Protein AF-0000000084726759 (afdb_homodimer)

Secondary structure (DSSP, 8-state):
-EEEETTTS---------SEEEE-HHHHT-SS-EEEEEEE-TT-EEEEEEEEESS-EEEEEEEESEEEEEETTEEEEEETTEEEEE-TT--EEEE--SSS-EEEEEEEESSS---EEEEEEETTTTEEEEEEEEEETTTTEEEEEETTT--EEEEE---/-EEEETTTS---------SEEEE-HHHHT-SS-EEEEEEE-TT-EEEEEEEEESS-EEEEEEEESEEEEEETTEEEEEETTEEEEE-TT--EEEE--SSS-EEEEEEEESSS---EEEEEEETTTTEEEEEEEEEETTTTEEEEEETTT--EEEEE---

InterPro domains:
  IPR011051 RmlC-like cupin domain superfamily [SSF51182] (16-115)
  IPR013096 Cupin 2, conserved barrel [PF07883] (38-106)
  IPR014710 RmlC-like jelly roll fold [G3DSA:2.60.120.10] (14-131)
  IPR051610 Glucose-6-phosphate isomerase/Oxalate decarboxylase [PTHR35848] (22-117)

Organism: NCBI:txid1227490

Nearest PDB structures (foldseek):
  7zvm-assembly1_A-2  TM=8.380E-01  e=7.259E-07  Thermococcus barophilus
  7zvy-assembly2_B  TM=8.350E-01  e=2.726E-06  Thermococcus kodakarensis
  7zvy-assembly1_G  TM=7.951E-01  e=7.069E-06  Thermococcus kodakarensis
  7x85-assembly2_C  TM=7.978E-01  e=7.453E-06  Gallus gallus
  2gu9-assembly1_B  TM=7.159E-01  e=8.285E-06  Xanthomonas campestris

Structure (mmCIF, N/CA/C/O backbone):
data_AF-0000000084726759-model_v1
#
loop_
_entity.id
_entity.type
_entity.pdbx_description
1 polymer 'Cupin 2 barrel domain-containing protein'
#
loop_
_atom_site.group_PDB
_atom_site.id
_atom_site.type_symbol
_atom_site.label_atom_id
_atom_site.label_alt_id
_atom_site.label_comp_id
_atom_site.label_asym_id
_atom_site.label_entity_id
_atom_site.label_seq_id
_atom_site.pdbx_PDB_ins_code
_atom_site.Cartn_x
_atom_site.Cartn_y
_atom_site.Cartn_z
_atom_site.occupancy
_atom_site.B_iso_or_equiv
_atom_site.auth_seq_id
_atom_site.auth_comp_id
_atom_site.auth_asym_id
_atom_site.auth_atom_id
_atom_site.pdbx_PDB_model_num
ATOM 1 N N . MET A 1 1 ? 6.461 -14.641 5.934 1 95.12 1 MET A N 1
ATOM 2 C CA . MET A 1 1 ? 5.07 -14.227 5.793 1 95.12 1 MET A CA 1
ATOM 3 C C . MET A 1 1 ? 4.5 -13.773 7.137 1 95.12 1 MET A C 1
ATOM 5 O O . MET A 1 1 ? 4.684 -14.445 8.148 1 95.12 1 MET A O 1
ATOM 9 N N . GLU A 1 2 ? 3.865 -12.609 7.246 1 97.38 2 GLU A N 1
ATOM 10 C CA . GLU A 1 2 ? 3.203 -12.078 8.43 1 97.38 2 GLU A CA 1
ATOM 11 C C . GLU A 1 2 ? 1.772 -11.648 8.125 1 97.38 2 GLU A C 1
ATOM 13 O O . GLU A 1 2 ? 1.504 -11.086 7.059 1 97.38 2 GLU A O 1
ATOM 18 N N . LYS A 1 3 ? 0.903 -11.969 9 1 98.38 3 LYS A N 1
ATOM 19 C CA . LYS A 1 3 ? -0.5 -11.578 8.891 1 98.38 3 LYS A CA 1
ATOM 20 C C . LYS A 1 3 ? -0.916 -10.703 10.07 1 98.38 3 LYS A C 1
ATOM 22 O O . LYS A 1 3 ? -0.541 -10.969 11.211 1 98.38 3 LYS A O 1
ATOM 27 N N . VAL A 1 4 ? -1.758 -9.641 9.844 1 98.69 4 VAL A N 1
ATOM 28 C CA . VAL A 1 4 ? -2.211 -8.773 10.93 1 98.69 4 VAL A CA 1
ATOM 29 C C . VAL A 1 4 ? -3.693 -8.453 10.75 1 98.69 4 VAL A C 1
ATOM 31 O O . VAL A 1 4 ? -4.238 -8.609 9.648 1 98.69 4 VAL A O 1
ATOM 34 N N . ASP A 1 5 ? -4.32 -8.148 11.836 1 98.75 5 ASP A N 1
ATOM 35 C CA . ASP A 1 5 ? -5.621 -7.48 11.844 1 98.75 5 ASP A CA 1
ATOM 36 C C . ASP A 1 5 ? -5.461 -5.965 11.883 1 98.75 5 ASP A C 1
ATOM 38 O O . ASP A 1 5 ? -4.918 -5.418 12.852 1 98.75 5 ASP A O 1
ATOM 42 N N . LEU A 1 6 ? -5.953 -5.281 10.852 1 98.56 6 LEU A N 1
ATOM 43 C CA . LEU A 1 6 ? -5.727 -3.85 10.695 1 98.56 6 LEU A CA 1
ATOM 44 C C . LEU A 1 6 ? -6.207 -3.09 11.93 1 98.56 6 LEU A C 1
ATOM 46 O O . LEU A 1 6 ? -5.652 -2.041 12.273 1 98.56 6 LEU A O 1
ATOM 50 N N . GLN A 1 7 ? -7.234 -3.568 12.555 1 97.69 7 GLN A N 1
ATOM 51 C CA . GLN A 1 7 ? -7.906 -2.826 13.617 1 97.69 7 GLN A CA 1
ATOM 52 C C . GLN A 1 7 ? -7.363 -3.221 14.992 1 97.69 7 GLN A C 1
ATOM 54 O O . GLN A 1 7 ? -7.617 -2.535 15.984 1 97.69 7 GLN A O 1
ATOM 59 N N . GLU A 1 8 ? -6.641 -4.34 15.07 1 96.5 8 GLU A N 1
ATOM 60 C CA . GLU A 1 8 ? -6.25 -4.875 16.375 1 96.5 8 GLU A CA 1
ATOM 61 C C . GLU A 1 8 ? -4.738 -4.809 16.562 1 96.5 8 GLU A C 1
ATOM 63 O O . GLU A 1 8 ? -4.254 -4.77 17.703 1 96.5 8 GLU A O 1
ATOM 68 N N . ASP A 1 9 ? -4.012 -4.766 15.508 1 95.75 9 ASP A N 1
ATOM 69 C CA . ASP A 1 9 ? -2.557 -4.762 15.586 1 95.75 9 ASP A CA 1
ATOM 70 C C . ASP A 1 9 ? -1.995 -3.359 15.375 1 95.75 9 ASP A C 1
ATOM 72 O O . ASP A 1 9 ? -2.713 -2.459 14.938 1 95.75 9 ASP A O 1
ATOM 76 N N . GLY A 1 10 ? -0.726 -3.23 15.734 1 94.5 10 GLY A N 1
ATOM 77 C CA . GLY A 1 10 ? 0.025 -2.031 15.398 1 94.5 10 GLY A CA 1
ATOM 78 C C . GLY A 1 10 ? -0.254 -0.871 16.344 1 94.5 10 GLY A C 1
ATOM 79 O O . GLY A 1 10 ? 0.096 0.273 16.047 1 94.5 10 GLY A O 1
ATOM 80 N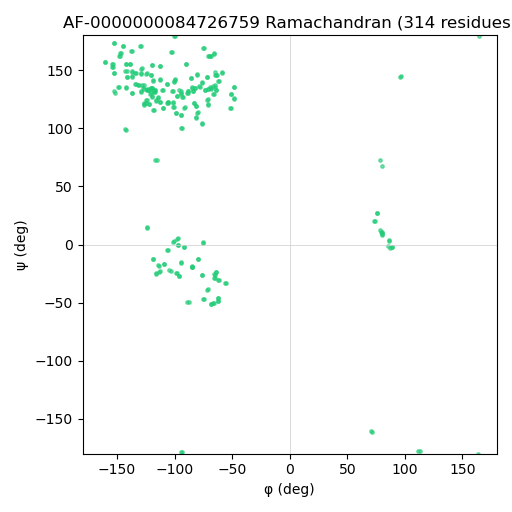 N . ARG A 1 11 ? -1.005 -1.208 17.438 1 90.94 11 ARG A N 1
ATOM 81 C CA . ARG A 1 11 ? -1.248 -0.155 18.406 1 90.94 11 ARG A CA 1
ATOM 82 C C . ARG A 1 11 ? 0.055 0.301 19.062 1 90.94 11 ARG A C 1
ATOM 84 O O . ARG A 1 11 ? 0.964 -0.504 19.266 1 90.94 11 ARG A O 1
ATOM 91 N N . GLY A 1 12 ? 0.121 1.525 19.406 1 83.56 12 GLY A N 1
ATOM 92 C CA . GLY A 1 12 ? 1.289 2.111 20.031 1 83.56 12 GLY A CA 1
ATOM 93 C C . GLY A 1 12 ? 1.304 3.627 19.984 1 83.56 12 GLY A C 1
ATOM 94 O O . GLY A 1 12 ? 0.346 4.246 19.516 1 83.56 12 GLY A O 1
ATOM 95 N N . PRO A 1 13 ? 2.361 4.145 20.547 1 79.94 13 PRO A N 1
ATOM 96 C CA . PRO A 1 13 ? 2.424 5.609 20.594 1 79.94 13 PRO A CA 1
ATOM 97 C C . PRO A 1 13 ? 2.516 6.23 19.203 1 79.94 13 PRO A C 1
ATOM 99 O O . PRO A 1 13 ? 3.135 5.656 18.297 1 79.94 13 PRO A O 1
ATOM 102 N N . SER A 1 14 ? 1.783 7.223 19 1 84.62 14 SER A N 1
ATOM 103 C CA . SER A 1 14 ? 1.78 7.992 17.766 1 84.62 14 SER A CA 1
ATOM 104 C C . SER A 1 14 ? 1.603 9.484 18.047 1 84.62 14 SER A C 1
ATOM 106 O O . SER A 1 14 ? 1.134 9.867 19.109 1 84.62 14 SER A O 1
ATOM 108 N N . ILE A 1 15 ? 2.082 10.258 17.094 1 78.81 15 ILE A N 1
ATOM 109 C CA . ILE A 1 15 ? 1.852 11.695 17.188 1 78.81 15 ILE A CA 1
ATOM 110 C C . ILE A 1 15 ? 0.643 12.086 16.344 1 78.81 15 ILE A C 1
ATOM 112 O O . ILE A 1 15 ? 0.245 13.25 16.328 1 78.81 15 ILE A O 1
ATOM 116 N N . SER A 1 16 ? 0.055 11.148 15.711 1 83.88 16 SER A N 1
ATOM 117 C CA . SER A 1 16 ? -1.114 11.422 14.883 1 83.88 16 SER A CA 1
ATOM 118 C C . SER A 1 16 ? -2.346 11.703 15.742 1 83.88 16 SER A C 1
ATOM 120 O O . SER A 1 16 ? -2.633 10.961 16.688 1 83.88 16 SER A O 1
ATOM 122 N N . PRO A 1 17 ? -3.086 12.781 15.422 1 88.12 17 PRO A N 1
ATOM 123 C CA . PRO A 1 17 ? -4.301 13.094 16.172 1 88.12 17 PRO A CA 1
ATOM 124 C C . PRO A 1 17 ? -5.469 12.18 15.82 1 88.12 17 PRO A C 1
ATOM 126 O O . PRO A 1 17 ? -6.578 12.359 16.328 1 88.12 17 PRO A O 1
ATOM 129 N N . ALA A 1 18 ? -5.297 11.227 14.953 1 91.56 18 ALA A N 1
ATOM 130 C CA . ALA A 1 18 ? -6.363 10.312 14.555 1 91.56 18 ALA A CA 1
ATOM 131 C C . ALA A 1 18 ? -6.906 9.555 15.766 1 91.56 18 ALA A C 1
ATOM 133 O O . ALA A 1 18 ? -6.172 9.273 16.719 1 91.56 18 ALA A O 1
ATOM 134 N N . ASP A 1 19 ? -8.156 9.25 15.711 1 93.69 19 ASP A N 1
ATOM 135 C CA . ASP A 1 19 ? -8.789 8.523 16.812 1 93.69 19 ASP A CA 1
ATOM 136 C C . ASP A 1 19 ? -8.156 7.141 16.984 1 93.69 19 ASP A C 1
ATOM 138 O O . ASP A 1 19 ? -7.934 6.691 18.109 1 93.69 19 ASP A O 1
ATOM 142 N N . VAL A 1 20 ? -8.039 6.488 15.953 1 95.62 20 VAL A N 1
ATOM 143 C CA . VAL A 1 20 ? -7.277 5.246 15.891 1 95.62 20 VAL A CA 1
ATOM 144 C C . VAL A 1 20 ? -6.176 5.371 14.836 1 95.62 20 VAL A C 1
ATOM 146 O O . VAL A 1 20 ? -6.414 5.871 13.734 1 95.62 20 VAL A O 1
ATOM 149 N N . TYR A 1 21 ? -4.996 4.969 15.234 1 96.56 21 TYR A N 1
ATOM 150 C CA . TYR A 1 21 ? -3.857 4.941 14.32 1 96.56 21 TYR A CA 1
ATOM 151 C C . TYR A 1 21 ? -2.975 3.727 14.578 1 96.56 21 TYR A C 1
ATOM 153 O O . TYR A 1 21 ? -2.143 3.74 15.492 1 96.56 21 TYR A O 1
ATOM 161 N N . ASN A 1 22 ? -3.145 2.697 13.797 1 97.5 22 ASN A N 1
ATOM 162 C CA . ASN A 1 22 ? -2.375 1.464 13.938 1 97.5 22 ASN A CA 1
ATOM 163 C C . ASN A 1 22 ? -1.212 1.419 12.945 1 97.5 22 ASN A C 1
ATOM 165 O O . ASN A 1 22 ? -1.423 1.413 11.734 1 97.5 22 ASN A O 1
ATOM 169 N N . ARG A 1 23 ? 0.012 1.469 13.445 1 96.81 23 ARG A N 1
ATOM 170 C CA . ARG A 1 23 ? 1.229 1.38 12.641 1 96.81 23 ARG A CA 1
ATOM 171 C C . ARG A 1 23 ? 1.559 -0.07 12.305 1 96.81 23 ARG A C 1
ATOM 173 O O . ARG A 1 23 ? 2.023 -0.822 13.164 1 96.81 23 ARG A O 1
ATOM 180 N N . LEU A 1 24 ? 1.389 -0.46 11.07 1 98.38 24 LEU A N 1
ATOM 181 C CA . LEU A 1 24 ? 1.318 -1.879 10.734 1 98.38 24 LEU A CA 1
ATOM 182 C C . LEU A 1 24 ? 2.6 -2.34 10.047 1 98.38 24 LEU A C 1
ATOM 184 O O . LEU A 1 24 ? 2.789 -3.535 9.812 1 98.38 24 LEU A O 1
ATOM 188 N N . SER A 1 25 ? 3.531 -1.425 9.766 1 98.06 25 SER A N 1
ATOM 189 C CA . SER A 1 25 ? 4.75 -1.78 9.047 1 98.06 25 SER A CA 1
ATOM 190 C C . SER A 1 25 ? 5.582 -2.791 9.828 1 98.06 25 SER A C 1
ATOM 192 O O . SER A 1 25 ? 6.016 -3.805 9.273 1 98.06 25 SER A O 1
ATOM 194 N N . LYS A 1 26 ? 5.746 -2.527 11.086 1 96.94 26 LYS A N 1
ATOM 195 C CA . LYS A 1 26 ? 6.586 -3.404 11.898 1 96.94 26 LYS A CA 1
ATOM 196 C C . LYS A 1 26 ? 5.941 -4.777 12.07 1 96.94 26 LYS A C 1
ATOM 198 O O . LYS A 1 26 ? 6.555 -5.801 11.758 1 96.94 26 LYS A O 1
ATOM 203 N N . PRO A 1 27 ? 4.676 -4.832 12.484 1 98.19 27 PRO A N 1
ATOM 204 C CA . PRO A 1 27 ? 4.117 -6.176 12.656 1 98.19 27 PRO A CA 1
ATOM 205 C C . PRO A 1 27 ? 4 -6.945 11.344 1 98.19 27 PRO A C 1
ATOM 207 O O . PRO A 1 27 ? 4.047 -8.18 11.336 1 98.19 27 PRO A O 1
ATOM 210 N N . LEU A 1 28 ? 3.893 -6.301 10.227 1 98.56 28 LEU A N 1
ATOM 211 C CA . LEU A 1 28 ? 3.83 -6.969 8.93 1 98.56 28 LEU A CA 1
ATOM 212 C C . LEU A 1 28 ? 5.23 -7.262 8.398 1 98.56 28 LEU A C 1
ATOM 214 O O . LEU A 1 28 ? 5.395 -8.055 7.473 1 98.56 28 LEU A O 1
ATOM 218 N N . GLY A 1 29 ? 6.164 -6.57 8.938 1 98.19 29 GLY A N 1
ATOM 219 C CA . GLY A 1 29 ? 7.539 -6.766 8.516 1 98.19 29 GLY A CA 1
ATOM 220 C C . GLY A 1 29 ? 7.84 -6.141 7.164 1 98.19 29 GLY A C 1
ATOM 221 O O . GLY A 1 29 ? 8.688 -6.641 6.414 1 98.19 29 GLY A O 1
ATOM 222 N N . THR A 1 30 ? 7.098 -5.078 6.797 1 98.31 30 THR A N 1
ATOM 223 C CA . THR A 1 30 ? 7.375 -4.438 5.52 1 98.31 30 THR A CA 1
ATOM 224 C C . THR A 1 30 ? 8.695 -3.668 5.574 1 98.31 30 THR A C 1
ATOM 226 O O . THR A 1 30 ? 9.023 -3.066 6.598 1 98.31 30 THR A O 1
ATOM 229 N N . GLU A 1 31 ? 9.438 -3.664 4.461 1 97.69 31 GLU A N 1
ATOM 230 C CA . GLU A 1 31 ? 10.742 -3.002 4.406 1 97.69 31 GLU A CA 1
ATOM 231 C C . GLU A 1 31 ? 10.734 -1.849 3.408 1 97.69 31 GLU A C 1
ATOM 233 O O . GLU A 1 31 ? 11.5 -0.896 3.547 1 97.69 31 GLU A O 1
ATOM 238 N N . ASP A 1 32 ? 9.867 -1.909 2.432 1 97.88 32 ASP A N 1
ATOM 239 C CA . ASP A 1 32 ? 9.883 -0.934 1.346 1 97.88 32 ASP A CA 1
ATOM 240 C C . ASP A 1 32 ? 8.633 -0.06 1.37 1 97.88 32 ASP A C 1
ATOM 242 O O . ASP A 1 32 ? 8.609 1.012 0.761 1 97.88 32 ASP A O 1
ATOM 246 N N . LEU A 1 33 ? 7.641 -0.517 2.041 1 98.38 33 LEU A N 1
ATOM 247 C CA . LEU A 1 33 ? 6.34 0.143 2.09 1 98.38 33 LEU A CA 1
ATOM 248 C C . LEU A 1 33 ? 5.934 0.437 3.529 1 98.38 33 LEU A C 1
ATOM 250 O O . LEU A 1 33 ? 6 -0.443 4.391 1 98.38 33 LEU A O 1
ATOM 254 N N . ALA A 1 34 ? 5.641 1.685 3.826 1 98.31 34 ALA A N 1
ATOM 255 C CA . ALA A 1 34 ? 4.957 1.999 5.078 1 98.31 34 ALA A CA 1
ATOM 256 C C . ALA A 1 34 ? 3.451 1.789 4.949 1 98.31 34 ALA A C 1
ATOM 258 O O . ALA A 1 34 ? 2.852 2.158 3.938 1 98.31 34 ALA A O 1
ATOM 259 N N . ILE A 1 35 ? 2.826 1.169 5.891 1 98.62 35 ILE A N 1
ATOM 260 C CA . ILE A 1 35 ? 1.383 0.955 5.887 1 98.62 35 ILE A CA 1
ATOM 261 C C . ILE A 1 35 ? 0.816 1.215 7.277 1 98.62 35 ILE A C 1
ATOM 263 O O . ILE A 1 35 ? 1.334 0.701 8.273 1 98.62 35 ILE A O 1
ATOM 267 N N . ASN A 1 36 ? -0.195 1.992 7.359 1 98.19 36 ASN A N 1
ATOM 268 C CA . ASN A 1 36 ? -0.911 2.332 8.586 1 98.19 36 ASN A CA 1
ATOM 269 C C . ASN A 1 36 ? -2.422 2.309 8.375 1 98.19 36 ASN A C 1
ATOM 271 O O . ASN A 1 36 ? -2.902 2.527 7.262 1 98.19 36 ASN A O 1
ATOM 275 N N . TYR A 1 37 ? -3.131 1.972 9.414 1 98.56 37 TYR A N 1
ATOM 276 C CA . TYR A 1 37 ? -4.586 2.02 9.453 1 98.56 37 TYR A CA 1
ATOM 277 C C . TYR A 1 37 ? -5.07 3.127 10.383 1 98.56 37 TYR A C 1
ATOM 279 O O . TYR A 1 37 ? -4.57 3.275 11.5 1 98.56 37 TYR A O 1
ATOM 287 N N . ALA A 1 38 ? -6.016 3.906 9.922 1 98.44 38 ALA A N 1
ATOM 288 C CA . ALA A 1 38 ? -6.516 4.992 10.758 1 98.44 38 ALA A CA 1
ATOM 289 C C . ALA A 1 38 ? -8.039 5.035 10.758 1 98.44 38 ALA A C 1
ATOM 291 O O . ALA A 1 38 ? -8.672 4.676 9.758 1 98.44 38 ALA A O 1
ATOM 292 N N . GLU A 1 39 ? -8.633 5.426 11.805 1 98.31 39 GLU A N 1
ATOM 293 C CA . GLU A 1 39 ? -10.031 5.809 11.961 1 98.31 39 GLU A CA 1
ATOM 294 C C . GLU A 1 39 ? -10.164 7.266 12.391 1 98.31 39 GLU A C 1
ATOM 296 O O . GLU A 1 39 ? -9.461 7.711 13.305 1 98.31 39 GLU A O 1
ATOM 301 N N . LEU A 1 40 ? -11.008 7.98 11.727 1 98.44 40 LEU A N 1
ATOM 302 C CA . LEU A 1 40 ? -11.25 9.383 12.023 1 98.44 40 LEU A CA 1
ATOM 303 C C . LEU A 1 40 ? -12.695 9.617 12.445 1 98.44 40 LEU A C 1
ATOM 305 O O . LEU A 1 40 ? -13.617 9.422 11.648 1 98.44 40 LEU A O 1
ATOM 309 N N . GLU A 1 41 ? -12.898 10.039 13.664 1 98.19 41 GLU A N 1
ATOM 310 C CA . GLU A 1 41 ? -14.219 10.484 14.086 1 98.19 41 GLU A CA 1
ATOM 311 C C . GLU A 1 41 ? -14.594 11.797 13.406 1 98.19 41 GLU A C 1
ATOM 313 O O . GLU A 1 41 ? -13.742 12.477 12.836 1 98.19 41 GLU A O 1
ATOM 318 N N . PRO A 1 42 ? -15.961 12.062 13.461 1 98.19 42 PRO A N 1
ATOM 319 C CA . PRO A 1 42 ? -16.344 13.367 12.93 1 98.19 42 PRO A CA 1
ATOM 320 C C . PRO A 1 42 ? -15.484 14.5 13.484 1 98.19 42 PRO A C 1
ATOM 322 O O . PRO A 1 42 ? -15.328 14.617 14.703 1 98.19 42 PRO A O 1
ATOM 325 N N . GLY A 1 43 ? -14.906 15.25 12.594 1 97.56 43 GLY A N 1
ATOM 326 C CA . GLY A 1 43 ? -14.047 16.344 13.008 1 97.56 43 GLY A CA 1
ATOM 327 C C . GLY A 1 43 ? -12.602 15.93 13.195 1 97.56 43 GLY A C 1
ATOM 328 O O . GLY A 1 43 ? -11.734 16.766 13.453 1 97.56 43 GLY A O 1
ATOM 329 N N . GLY A 1 44 ? -12.352 14.609 13 1 97.38 44 GLY A N 1
ATOM 330 C CA . GLY A 1 44 ? -11.008 14.094 13.203 1 97.38 44 GLY A CA 1
ATOM 331 C C . GLY A 1 44 ? -10.055 14.453 12.078 1 97.38 44 GLY A C 1
ATOM 332 O O . GLY A 1 44 ? -10.469 14.969 11.039 1 97.38 44 GLY A O 1
ATOM 333 N N . GLN A 1 45 ? -8.742 14.188 12.344 1 97 45 GLN A N 1
ATOM 334 C CA . GLN A 1 45 ? -7.672 14.555 11.43 1 97 45 GLN A CA 1
ATOM 335 C C . GLN A 1 45 ? -6.594 13.469 11.383 1 97 45 GLN A C 1
ATOM 337 O O . GLN A 1 45 ? -6.34 12.797 12.383 1 97 45 GLN A O 1
ATOM 342 N N . LEU A 1 46 ? -6.012 13.273 10.18 1 96.56 46 LEU A N 1
ATOM 343 C CA . LEU A 1 46 ? -4.816 12.453 10.016 1 96.56 46 LEU A CA 1
ATOM 344 C C . LEU A 1 46 ? -3.629 13.305 9.57 1 96.56 46 LEU A C 1
ATOM 346 O O . LEU A 1 46 ? -3.689 13.961 8.531 1 96.56 46 LEU A O 1
ATOM 350 N N . GLY A 1 47 ? -2.566 13.203 10.32 1 92.38 47 GLY A N 1
ATOM 351 C CA . GLY A 1 47 ? -1.438 14.109 10.18 1 92.38 47 GLY A CA 1
ATOM 352 C C . GLY A 1 47 ? -1.478 15.266 11.172 1 92.38 47 GLY A C 1
ATOM 353 O O . GLY A 1 47 ? -2.553 15.766 11.508 1 92.38 47 GLY A O 1
ATOM 354 N N . LEU A 1 48 ? -0.343 15.68 11.625 1 90.88 48 LEU A N 1
ATOM 355 C CA . LEU A 1 48 ? -0.235 16.75 12.609 1 90.88 48 LEU A CA 1
ATOM 356 C C . LEU A 1 48 ? -0.696 18.078 12.031 1 90.88 48 LEU A C 1
ATOM 358 O O . LEU A 1 48 ? -1.489 18.781 12.648 1 90.88 48 LEU A O 1
ATOM 362 N N . ASP A 1 49 ? -0.214 18.484 10.875 1 95 49 ASP A N 1
ATOM 363 C CA . ASP A 1 49 ? -0.556 19.703 10.148 1 95 49 ASP A CA 1
ATOM 364 C C . ASP A 1 49 ? -0.346 19.531 8.648 1 95 49 ASP A C 1
ATOM 366 O O . ASP A 1 49 ? 0.029 18.453 8.188 1 95 49 ASP A O 1
ATOM 370 N N . TYR A 1 50 ? -0.791 20.609 7.93 1 97.56 50 TYR A N 1
ATOM 371 C CA . TYR A 1 50 ? -0.542 20.641 6.496 1 97.56 50 TYR A CA 1
ATOM 372 C C . TYR A 1 50 ? 0.927 20.391 6.188 1 97.56 50 TYR A C 1
ATOM 374 O O . TYR A 1 50 ? 1.807 21.094 6.684 1 97.56 50 TYR A O 1
ATOM 382 N N . HIS A 1 51 ? 1.197 19.203 5.402 1 97.94 51 HIS A N 1
ATOM 383 C CA . HIS A 1 51 ? 2.586 18.766 5.301 1 97.94 51 HIS A CA 1
ATOM 384 C C . HIS A 1 51 ? 2.865 18.125 3.943 1 97.94 51 HIS A C 1
ATOM 386 O O . HIS A 1 51 ? 1.936 17.844 3.184 1 97.94 51 HIS A O 1
ATOM 392 N N . ARG A 1 52 ? 4.164 18 3.656 1 98 52 ARG A N 1
ATOM 393 C CA . ARG A 1 52 ? 4.641 17.234 2.504 1 98 52 ARG A CA 1
ATOM 394 C C . ARG A 1 52 ? 5.844 16.375 2.873 1 98 52 ARG A C 1
ATOM 396 O O . ARG A 1 52 ? 6.562 16.672 3.824 1 98 52 ARG A O 1
ATOM 403 N N . HIS A 1 53 ? 5.887 15.266 2.285 1 97.81 53 HIS A N 1
ATOM 404 C CA . HIS A 1 53 ? 7.102 14.461 2.277 1 97.81 53 HIS A CA 1
ATOM 405 C C . HIS A 1 53 ? 7.945 14.75 1.04 1 97.81 53 HIS A C 1
ATOM 407 O O . HIS A 1 53 ? 7.441 14.719 -0.084 1 97.81 53 HIS A O 1
ATOM 413 N N . ARG A 1 54 ? 9.133 15.055 1.252 1 97.31 54 ARG A N 1
ATOM 414 C CA . ARG A 1 54 ? 9.969 15.406 0.11 1 97.31 54 ARG A CA 1
ATOM 415 C C . ARG A 1 54 ? 10.57 14.164 -0.542 1 97.31 54 ARG A C 1
ATOM 417 O O . ARG A 1 54 ? 10.992 14.211 -1.699 1 97.31 54 ARG A O 1
ATOM 424 N N . ASP A 1 55 ? 10.609 13.062 0.144 1 97.5 55 ASP A N 1
ATOM 425 C CA . ASP A 1 55 ? 11.336 11.875 -0.289 1 97.5 55 ASP A CA 1
ATOM 426 C C . ASP A 1 55 ? 10.414 10.664 -0.351 1 97.5 55 ASP A C 1
ATOM 428 O O . ASP A 1 55 ? 10.875 9.523 -0.332 1 97.5 55 ASP A O 1
ATOM 432 N N . GLN A 1 56 ? 9.109 10.906 -0.308 1 97.94 56 GLN A N 1
ATOM 433 C CA . GLN A 1 56 ? 8.156 9.812 -0.239 1 97.94 56 GLN A CA 1
ATOM 434 C C . GLN A 1 56 ? 6.852 10.172 -0.949 1 97.94 56 GLN A C 1
ATOM 436 O O . GLN A 1 56 ? 6.363 11.297 -0.829 1 97.94 56 GLN A O 1
ATOM 441 N N . GLU A 1 57 ? 6.332 9.227 -1.751 1 98.62 57 GLU A N 1
ATOM 442 C CA . GLU A 1 57 ? 4.938 9.375 -2.158 1 98.62 57 GLU A CA 1
ATOM 443 C C . GLU A 1 57 ? 3.992 8.781 -1.118 1 98.62 57 GLU A C 1
ATOM 445 O O . GLU A 1 57 ? 4.309 7.77 -0.489 1 98.62 57 GLU A O 1
ATOM 450 N N . GLU A 1 58 ? 2.912 9.422 -0.947 1 98.5 58 GLU A N 1
ATOM 451 C CA . GLU A 1 58 ? 1.891 8.961 -0.012 1 98.5 58 GLU A CA 1
ATOM 452 C C . GLU A 1 58 ? 0.591 8.625 -0.737 1 98.5 58 GLU A C 1
ATOM 454 O O . GLU A 1 58 ? 0.177 9.344 -1.647 1 98.5 58 GLU A O 1
ATOM 459 N N . LEU A 1 59 ? 0.053 7.527 -0.437 1 98.75 59 LEU A N 1
ATOM 460 C CA . LEU A 1 59 ? -1.215 7.055 -0.984 1 98.75 59 LEU A CA 1
ATOM 461 C C . LEU A 1 59 ? -2.203 6.734 0.132 1 98.75 59 LEU A C 1
ATOM 463 O O . LEU A 1 59 ? -1.833 6.121 1.138 1 98.75 59 LEU A O 1
ATOM 467 N N . PHE A 1 60 ? -3.43 7.207 -0.004 1 98.94 60 PHE A N 1
ATOM 468 C CA . PHE A 1 60 ? -4.496 6.93 0.951 1 98.94 60 PHE A CA 1
ATOM 469 C C . PHE A 1 60 ? -5.652 6.203 0.276 1 98.94 60 PHE A C 1
ATOM 471 O O . PHE A 1 60 ? -6.121 6.621 -0.785 1 98.94 60 PHE A O 1
ATOM 478 N N . VAL A 1 61 ? -6.059 5.113 0.809 1 98.94 61 VAL A N 1
ATOM 479 C CA . VAL A 1 61 ? -7.242 4.383 0.368 1 98.94 61 VAL A CA 1
ATOM 480 C C . VAL A 1 61 ? -8.336 4.484 1.428 1 98.94 61 VAL A C 1
ATOM 482 O O . VAL A 1 61 ? -8.172 4.004 2.551 1 98.94 61 VAL A O 1
ATOM 485 N N . VAL A 1 62 ? -9.453 5.09 1.055 1 98.88 62 VAL A N 1
ATOM 486 C CA . VAL A 1 62 ? -10.555 5.184 2.004 1 98.88 62 VAL A CA 1
ATOM 487 C C . VAL A 1 62 ? -11.367 3.889 1.988 1 98.88 62 VAL A C 1
ATOM 489 O O . VAL A 1 62 ? -11.844 3.463 0.936 1 98.88 62 VAL A O 1
ATOM 492 N N . THR A 1 63 ? -11.461 3.256 3.137 1 98.44 63 THR A N 1
ATOM 493 C CA . THR A 1 63 ? -12.109 1.954 3.221 1 98.44 63 THR A CA 1
ATOM 494 C C . THR A 1 63 ? -13.547 2.1 3.713 1 98.44 63 THR A C 1
ATOM 496 O O . THR A 1 63 ? -14.367 1.192 3.539 1 98.44 63 THR A O 1
ATOM 499 N N . SER A 1 64 ? -13.875 3.094 4.391 1 98.31 64 SER A N 1
ATOM 500 C CA . SER A 1 64 ? -15.234 3.42 4.809 1 98.31 64 SER A CA 1
ATOM 501 C C . SER A 1 64 ? -15.406 4.922 5.008 1 98.31 64 SER A C 1
ATOM 503 O O . SER A 1 64 ? -14.484 5.602 5.48 1 98.31 64 SER A O 1
ATOM 505 N N . GLY A 1 65 ? -16.656 5.445 4.727 1 98.38 65 GLY A N 1
ATOM 506 C CA . GLY A 1 65 ? -16.953 6.859 4.898 1 98.38 65 GLY A CA 1
ATOM 507 C C . GLY A 1 65 ? -16.266 7.738 3.861 1 98.38 65 GLY A C 1
ATOM 508 O O . GLY A 1 65 ? -16.062 7.309 2.725 1 98.38 65 GLY A O 1
ATOM 509 N N . THR A 1 66 ? -16.172 8.992 4.199 1 98.81 66 THR A N 1
ATOM 510 C CA . THR A 1 66 ? -15.539 9.992 3.346 1 98.81 66 THR A CA 1
ATOM 511 C C . THR A 1 66 ? -14.469 10.758 4.109 1 98.81 66 THR A C 1
ATOM 513 O O . THR A 1 66 ? -14.664 11.125 5.27 1 98.81 66 THR A O 1
ATOM 516 N N . VAL A 1 67 ? -13.305 10.922 3.486 1 98.88 67 VAL A N 1
ATOM 517 C CA . VAL A 1 67 ? -12.219 11.734 4.031 1 98.88 67 VAL A CA 1
ATOM 518 C C . VAL A 1 67 ? -11.93 12.906 3.098 1 98.88 67 VAL A C 1
ATOM 520 O O . VAL A 1 67 ? -11.82 12.727 1.883 1 98.88 67 VAL A O 1
ATOM 523 N N .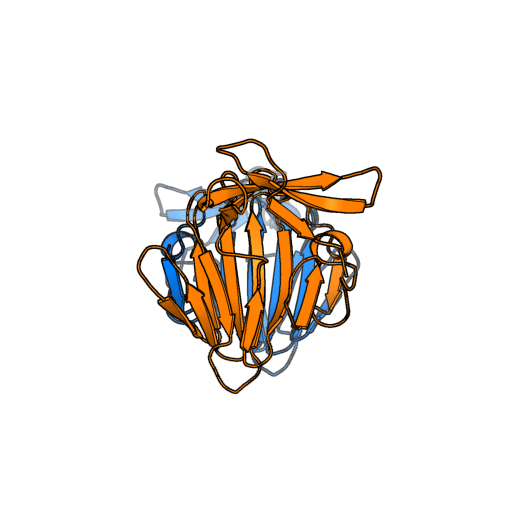 THR A 1 68 ? -11.859 14.055 3.643 1 98.81 68 THR A N 1
ATOM 524 C CA . THR A 1 68 ? -11.539 15.25 2.877 1 98.81 68 THR A CA 1
ATOM 525 C C . THR A 1 68 ? -10.062 15.602 3.01 1 98.81 68 THR A C 1
ATOM 527 O O . THR A 1 68 ? -9.539 15.719 4.121 1 98.81 68 THR A O 1
ATOM 530 N N . PHE A 1 69 ? -9.391 15.781 1.846 1 98.81 69 PHE A N 1
ATOM 531 C CA . PHE A 1 69 ? -7.984 16.156 1.831 1 98.81 69 PHE A CA 1
ATOM 532 C C . PHE A 1 69 ? -7.824 17.625 1.436 1 98.81 69 PHE A C 1
ATOM 534 O O . PHE A 1 69 ? -8.32 18.047 0.391 1 98.81 69 PHE A O 1
ATOM 541 N N . GLU A 1 70 ? -7.184 18.359 2.334 1 98.38 70 GLU A N 1
ATOM 542 C CA . GLU A 1 70 ? -6.688 19.672 1.913 1 98.38 70 GLU A CA 1
ATOM 543 C C . GLU A 1 70 ? -5.508 19.531 0.957 1 98.38 70 GLU A C 1
ATOM 545 O O . GLU A 1 70 ? -4.535 18.828 1.262 1 98.38 70 GLU A O 1
ATOM 550 N N . THR A 1 71 ? -5.594 20.125 -0.203 1 98 71 THR A N 1
ATOM 551 C CA . THR A 1 71 ? -4.527 20.062 -1.197 1 98 71 THR A CA 1
ATOM 552 C C . THR A 1 71 ? -4.176 21.453 -1.698 1 98 71 THR A C 1
ATOM 554 O O . THR A 1 71 ? -4.836 22.438 -1.342 1 98 71 THR A O 1
ATOM 557 N N . GLU A 1 72 ? -3.123 21.516 -2.447 1 95.31 72 GLU A N 1
ATOM 558 C CA . GLU A 1 72 ? -2.707 22.797 -3.023 1 95.31 72 GLU A CA 1
ATOM 559 C C . GLU A 1 72 ? -3.756 23.328 -3.994 1 95.31 72 GLU A C 1
ATOM 561 O O . GLU A 1 72 ? -3.877 24.547 -4.18 1 95.31 72 GLU A O 1
ATOM 566 N N . ALA A 1 73 ? -4.566 22.453 -4.543 1 94.69 73 ALA A N 1
ATOM 567 C CA . ALA A 1 73 ? -5.594 22.828 -5.512 1 94.69 73 ALA A CA 1
ATOM 568 C C . ALA A 1 73 ? -6.953 22.984 -4.836 1 94.69 73 ALA A C 1
ATOM 570 O O . ALA A 1 73 ? -7.949 23.281 -5.5 1 94.69 73 ALA A O 1
ATOM 571 N N . GLY A 1 74 ? -7.035 22.891 -3.621 1 97.19 74 GLY A N 1
ATOM 572 C CA . GLY A 1 74 ? -8.289 22.922 -2.883 1 97.19 74 GLY A CA 1
ATOM 573 C C . GLY A 1 74 ? -8.641 21.594 -2.24 1 97.19 74 GLY A C 1
ATOM 574 O O . GLY A 1 74 ? -7.875 20.641 -2.33 1 97.19 74 GLY A O 1
ATOM 575 N N . ASP A 1 75 ? -9.805 21.609 -1.601 1 98.25 75 ASP A N 1
ATOM 576 C CA . ASP A 1 75 ? -10.234 20.406 -0.885 1 98.25 75 ASP A CA 1
ATOM 577 C C . ASP A 1 75 ? -10.742 19.344 -1.854 1 98.25 75 ASP A C 1
ATOM 579 O O . ASP A 1 75 ? -11.445 19.656 -2.814 1 98.25 75 ASP A O 1
ATOM 583 N N . VAL A 1 76 ? -10.391 18.125 -1.594 1 98.62 76 VAL A N 1
ATOM 584 C CA . VAL A 1 76 ? -10.812 16.984 -2.395 1 98.62 76 VAL A CA 1
ATOM 585 C C . VAL A 1 76 ? -11.445 15.938 -1.491 1 98.62 76 VAL A C 1
ATOM 587 O O . VAL A 1 76 ? -10.805 15.438 -0.563 1 98.62 76 VAL A O 1
ATOM 590 N N . ALA A 1 77 ? -12.68 15.625 -1.756 1 98.75 77 ALA A N 1
ATOM 591 C CA . ALA A 1 77 ? -13.344 14.547 -1.025 1 98.75 77 ALA A CA 1
ATOM 592 C C . ALA A 1 77 ? -13.031 13.188 -1.642 1 98.75 77 ALA A C 1
ATOM 594 O O . ALA A 1 77 ? -13.109 13.016 -2.861 1 98.75 77 ALA A O 1
ATOM 595 N N . VAL A 1 78 ? -12.664 12.234 -0.831 1 98.81 78 VAL A N 1
ATOM 596 C CA . VAL A 1 78 ? -12.367 10.867 -1.239 1 98.81 78 VAL A CA 1
ATOM 597 C C . VAL A 1 78 ? -13.273 9.898 -0.483 1 98.81 78 VAL A C 1
ATOM 599 O O . VAL A 1 78 ? -13.242 9.836 0.748 1 98.81 78 VAL A O 1
ATOM 602 N N . GLY A 1 79 ? -14.07 9.117 -1.213 1 98.75 79 GLY A N 1
ATOM 603 C CA . GLY A 1 79 ? -15.039 8.234 -0.593 1 98.75 79 GLY A CA 1
ATOM 604 C C . GLY A 1 79 ? -14.578 6.793 -0.518 1 98.75 79 GLY A C 1
ATOM 605 O O . GLY A 1 79 ? -13.461 6.473 -0.94 1 98.75 79 GLY A O 1
ATOM 606 N N . GLU A 1 80 ? -15.516 5.988 0.095 1 98.38 80 GLU A N 1
ATOM 607 C CA . GLU A 1 80 ? -15.234 4.559 0.203 1 98.38 80 GLU A CA 1
ATOM 608 C C . GLU A 1 80 ? -14.828 3.975 -1.147 1 98.38 80 GLU A C 1
ATOM 610 O O . GLU A 1 80 ? -15.445 4.285 -2.172 1 98.38 80 GLU A O 1
ATOM 615 N N . ASN A 1 81 ? -13.734 3.252 -1.205 1 98.31 81 ASN A N 1
ATOM 616 C CA . ASN A 1 81 ? -13.203 2.562 -2.375 1 98.31 81 ASN A CA 1
ATOM 617 C C . ASN A 1 81 ? -12.594 3.541 -3.377 1 98.31 81 ASN A C 1
ATOM 619 O O . ASN A 1 81 ? -12.578 3.277 -4.578 1 98.31 81 ASN A O 1
ATOM 623 N N . GLU A 1 82 ? -12.289 4.633 -2.922 1 98.88 82 GLU A N 1
ATOM 624 C CA . GLU A 1 82 ? -11.461 5.543 -3.703 1 98.88 82 GLU A CA 1
ATOM 625 C C . GLU A 1 82 ? -10.094 5.734 -3.057 1 98.88 82 GLU A C 1
ATOM 627 O O . GLU A 1 82 ? -9.93 5.504 -1.857 1 98.88 82 GLU A O 1
ATOM 632 N N . ALA A 1 83 ? -9.125 6.051 -3.883 1 98.94 83 ALA A N 1
ATOM 633 C CA . ALA A 1 83 ? -7.758 6.305 -3.424 1 98.94 83 ALA A CA 1
ATOM 634 C C . ALA A 1 83 ? -7.234 7.633 -3.969 1 98.94 83 ALA A C 1
ATOM 636 O O . ALA A 1 83 ? -7.676 8.094 -5.023 1 98.94 83 ALA A O 1
ATOM 637 N N . ILE A 1 84 ? -6.355 8.234 -3.23 1 98.88 84 ILE A N 1
ATOM 638 C CA . ILE A 1 84 ? -5.695 9.469 -3.648 1 98.88 84 ILE A CA 1
ATOM 639 C C . ILE A 1 84 ? -4.195 9.367 -3.387 1 98.88 84 ILE A C 1
ATOM 641 O O . ILE A 1 84 ? -3.773 8.805 -2.375 1 98.88 84 ILE A O 1
ATOM 645 N N . ARG A 1 85 ? -3.393 9.836 -4.309 1 98.88 85 ARG A N 1
ATOM 646 C CA . ARG A 1 85 ? -1.938 9.797 -4.203 1 98.88 85 ARG A CA 1
ATOM 647 C C . ARG A 1 85 ? -1.352 11.203 -4.254 1 98.88 85 ARG A C 1
ATOM 649 O O . ARG A 1 85 ? -1.781 12.031 -5.059 1 98.88 85 ARG A O 1
ATOM 656 N N . PHE A 1 86 ? -0.442 11.43 -3.357 1 98.75 86 PHE A N 1
ATOM 657 C CA . PHE A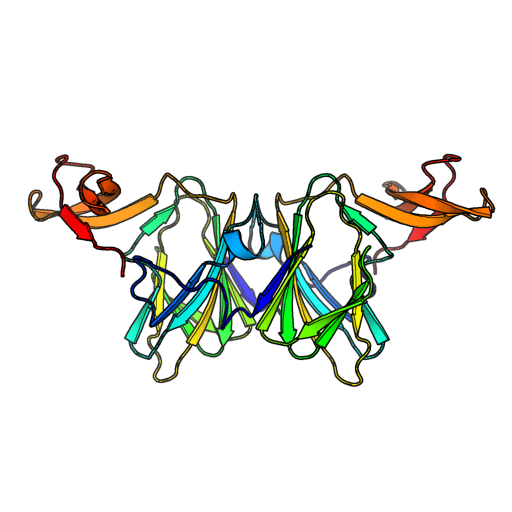 1 86 ? 0.366 12.641 -3.359 1 98.75 86 PHE A CA 1
ATOM 658 C C . PHE A 1 86 ? 1.823 12.32 -3.67 1 98.75 86 PHE A C 1
ATOM 660 O O . PHE A 1 86 ? 2.451 11.523 -2.971 1 98.75 86 PHE A O 1
ATOM 667 N N . ALA A 1 87 ? 2.369 12.938 -4.727 1 98.5 87 ALA A N 1
ATOM 668 C CA . ALA A 1 87 ? 3.775 12.773 -5.086 1 98.5 87 ALA A CA 1
ATOM 669 C C . ALA A 1 87 ? 4.68 13.484 -4.082 1 98.5 87 ALA A C 1
ATOM 671 O O . ALA A 1 87 ? 4.215 14.32 -3.301 1 98.5 87 ALA A O 1
ATOM 672 N N . PRO A 1 88 ? 6.012 13.086 -4.102 1 98.12 88 PRO A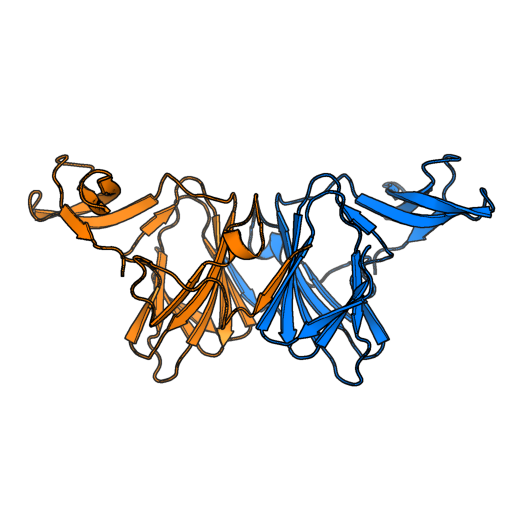 N 1
ATOM 673 C CA . PRO A 1 88 ? 6.934 13.883 -3.291 1 98.12 88 PRO A CA 1
ATOM 674 C C . PRO A 1 88 ? 6.781 15.383 -3.525 1 98.12 88 PRO A C 1
ATOM 676 O O . PRO A 1 88 ? 6.578 15.82 -4.664 1 98.12 88 PRO A O 1
ATOM 679 N N . ASP A 1 89 ? 6.762 16.141 -2.453 1 97.94 89 ASP A N 1
ATOM 680 C CA . ASP A 1 89 ? 6.738 17.594 -2.441 1 97.94 89 ASP A CA 1
ATOM 681 C C . ASP A 1 89 ? 5.305 18.125 -2.527 1 97.94 89 ASP A C 1
ATOM 683 O O . ASP A 1 89 ? 5.074 19.328 -2.457 1 97.94 89 ASP A O 1
ATOM 687 N N . GLU A 1 90 ? 4.34 17.297 -2.646 1 98.5 90 GLU A N 1
ATOM 688 C CA . GLU A 1 90 ? 2.955 17.766 -2.656 1 98.5 90 GLU A CA 1
ATOM 689 C C . GLU A 1 90 ? 2.391 17.844 -1.241 1 98.5 90 GLU A C 1
ATOM 691 O O . GLU A 1 90 ? 2.502 16.891 -0.467 1 98.5 90 GLU A O 1
ATOM 696 N N . PHE A 1 91 ? 1.794 18.969 -0.903 1 98.5 91 PHE A N 1
ATOM 697 C CA . PHE A 1 91 ? 1.233 19.188 0.425 1 98.5 91 PHE A CA 1
ATOM 698 C C . PHE A 1 91 ? -0.139 18.531 0.548 1 98.5 91 PHE A C 1
ATOM 700 O O . PHE A 1 91 ? -0.921 18.547 -0.404 1 98.5 91 PHE A O 1
ATOM 707 N N . GLN A 1 92 ? -0.417 18.047 1.811 1 98.38 92 GLN A N 1
ATOM 708 C CA . GLN A 1 92 ? -1.739 17.484 2.062 1 98.38 92 GLN A CA 1
ATOM 709 C C . GLN A 1 92 ? -2.049 17.453 3.557 1 98.38 92 GLN A C 1
ATOM 711 O O . GLN A 1 92 ? -1.137 17.516 4.387 1 98.38 92 GLN A O 1
ATOM 716 N N . LEU A 1 93 ? -3.273 17.422 3.857 1 98.38 93 LEU A N 1
ATOM 717 C CA . LEU A 1 93 ? -3.797 17.172 5.195 1 98.38 93 LEU A CA 1
ATOM 718 C C . LEU A 1 93 ? -5.184 16.531 5.125 1 98.38 93 LEU A C 1
ATOM 720 O O . LEU A 1 93 ? -6.059 17.031 4.402 1 98.38 93 LEU A O 1
ATOM 724 N N . ALA A 1 94 ? -5.391 15.461 5.848 1 98.56 94 ALA A N 1
ATOM 725 C CA . ALA A 1 94 ? -6.66 14.742 5.801 1 98.56 94 ALA A CA 1
ATOM 726 C C . ALA A 1 94 ? -7.547 15.109 6.988 1 98.56 94 ALA A C 1
ATOM 728 O O . ALA A 1 94 ? -7.062 15.242 8.117 1 98.56 94 ALA A O 1
ATOM 729 N N . HIS A 1 95 ? -8.859 15.219 6.723 1 98.06 95 HIS A N 1
ATOM 730 C CA . HIS A 1 95 ? -9.867 15.477 7.746 1 98.06 95 HIS A CA 1
ATOM 731 C C . HIS A 1 95 ? -11.141 14.688 7.473 1 98.06 95 HIS A C 1
ATOM 733 O O . HIS A 1 95 ? -11.453 14.391 6.32 1 98.06 95 HIS A O 1
ATOM 739 N N . ASN A 1 96 ? -11.82 14.328 8.57 1 98.62 96 ASN A N 1
ATOM 740 C CA . ASN A 1 96 ? -13.203 13.867 8.445 1 98.62 96 ASN A CA 1
ATOM 741 C C . ASN A 1 96 ? -14.195 15.008 8.648 1 98.62 96 ASN A C 1
ATOM 743 O O . ASN A 1 96 ? -14.531 15.352 9.781 1 98.62 96 ASN A O 1
ATOM 747 N N . ALA A 1 97 ? -14.695 15.523 7.566 1 97.69 97 ALA A N 1
ATOM 748 C CA . ALA A 1 97 ? -15.602 16.672 7.613 1 97.69 97 ALA A CA 1
ATOM 749 C C . ALA A 1 97 ? -17.062 16.219 7.672 1 97.69 97 ALA A C 1
ATOM 751 O O . ALA A 1 97 ? -17.969 17.031 7.656 1 97.69 97 ALA A O 1
ATOM 752 N N . ASP A 1 98 ? -17.266 14.922 7.633 1 97.44 98 ASP A N 1
ATOM 753 C CA . ASP A 1 98 ? -18.625 14.367 7.645 1 97.44 98 ASP A CA 1
ATOM 754 C C . ASP A 1 98 ? -19.062 14.016 9.062 1 97.44 98 ASP A C 1
ATOM 756 O O . ASP A 1 98 ? -18.359 14.312 10.031 1 97.44 98 ASP A O 1
ATOM 760 N N . ASP A 1 99 ? -20.297 13.469 9.211 1 97.62 99 ASP A N 1
ATOM 761 C CA . ASP A 1 99 ? -20.875 13.219 10.531 1 97.62 99 ASP A CA 1
ATOM 762 C C . ASP A 1 99 ? -20.75 11.75 10.922 1 97.62 99 ASP A C 1
ATOM 764 O O . ASP A 1 99 ? -21.203 11.336 11.992 1 97.62 99 ASP A O 1
ATOM 768 N N . GLU A 1 100 ? -20.109 11.016 10.062 1 98 100 GLU A N 1
ATOM 769 C CA . GLU A 1 100 ? -19.875 9.602 10.344 1 98 100 GLU A CA 1
ATOM 770 C C . GLU A 1 100 ? -18.391 9.289 10.383 1 98 100 GLU A C 1
ATOM 772 O O . GLU A 1 100 ? -17.594 9.969 9.742 1 98 100 GLU A O 1
ATOM 777 N N . ARG A 1 101 ? -18.062 8.266 11.102 1 98.31 101 ARG A N 1
ATOM 778 C CA . ARG A 1 101 ? -16.672 7.809 11.188 1 98.31 101 ARG A CA 1
ATOM 779 C C . ARG A 1 101 ? -16.156 7.375 9.82 1 98.31 101 ARG A C 1
ATOM 781 O O . ARG A 1 101 ? -16.906 6.797 9.023 1 98.31 101 ARG A O 1
ATOM 788 N N . ALA A 1 102 ? -14.93 7.707 9.562 1 98.69 102 ALA A N 1
ATOM 789 C CA . ALA A 1 102 ? -14.273 7.266 8.336 1 98.69 102 ALA A CA 1
ATOM 790 C C . ALA A 1 102 ? -13.031 6.441 8.648 1 98.69 102 ALA A C 1
ATOM 792 O O . ALA A 1 102 ? -12.383 6.648 9.672 1 98.69 102 ALA A O 1
ATOM 793 N N . THR A 1 103 ? -12.727 5.449 7.828 1 98.75 103 THR A N 1
ATOM 794 C CA . THR A 1 103 ? -11.516 4.648 7.965 1 98.75 103 THR A CA 1
ATOM 795 C C . THR A 1 103 ? -10.703 4.672 6.676 1 98.75 103 THR A C 1
ATOM 797 O O . THR A 1 103 ? -11.258 4.801 5.582 1 98.75 103 THR A O 1
ATOM 800 N N . LEU A 1 104 ? -9.391 4.598 6.82 1 98.75 104 LEU A N 1
ATOM 801 C CA . LEU A 1 104 ? -8.539 4.625 5.637 1 98.75 104 LEU A CA 1
ATOM 802 C C . LEU A 1 104 ? -7.211 3.92 5.906 1 98.75 104 LEU A C 1
ATOM 804 O O . LEU A 1 104 ? -6.832 3.717 7.062 1 98.75 104 LEU A O 1
ATOM 808 N N . LEU A 1 105 ? -6.594 3.439 4.875 1 98.81 105 LEU A N 1
ATOM 809 C CA . LEU A 1 105 ? -5.199 3.006 4.859 1 98.81 105 LEU A CA 1
ATOM 810 C C . LEU A 1 105 ? -4.285 4.129 4.375 1 98.81 105 LEU A C 1
ATOM 812 O O . LEU A 1 105 ? -4.594 4.805 3.391 1 98.81 105 LEU A O 1
ATOM 816 N N . ALA A 1 106 ? -3.277 4.395 5.078 1 98.56 106 ALA A N 1
ATOM 817 C CA . ALA A 1 106 ? -2.221 5.32 4.672 1 98.56 106 ALA A CA 1
ATOM 818 C C . ALA A 1 106 ? -0.955 4.566 4.277 1 98.56 106 ALA A C 1
ATOM 820 O O . ALA A 1 106 ? -0.394 3.818 5.082 1 98.56 106 ALA A O 1
ATOM 821 N N . LEU A 1 107 ? -0.542 4.793 3.078 1 98.81 107 LEU A N 1
ATOM 822 C CA . LEU A 1 107 ? 0.599 4.086 2.506 1 98.81 107 LEU A CA 1
ATOM 823 C C . LEU A 1 107 ? 1.703 5.062 2.117 1 98.81 107 LEU A C 1
ATOM 825 O O . LEU A 1 107 ? 1.426 6.148 1.602 1 98.81 107 LEU A O 1
ATOM 829 N N . GLY A 1 108 ? 2.914 4.746 2.453 1 98.62 108 GLY A N 1
ATOM 830 C CA . GLY A 1 108 ? 4.07 5.531 2.055 1 98.62 108 GLY A CA 1
ATOM 831 C C . GLY A 1 108 ? 5.172 4.699 1.425 1 98.62 108 GLY A C 1
ATOM 832 O O . GLY A 1 108 ? 5.555 3.66 1.963 1 98.62 108 GLY A O 1
ATOM 833 N N . ALA A 1 109 ? 5.645 5.129 0.344 1 98.44 109 ALA A N 1
ATOM 834 C CA . ALA A 1 109 ? 6.738 4.434 -0.334 1 98.44 109 ALA A CA 1
ATOM 835 C C . ALA A 1 109 ? 7.719 5.426 -0.955 1 98.44 109 ALA A C 1
ATOM 837 O O . ALA A 1 109 ? 7.305 6.41 -1.578 1 98.44 109 ALA A O 1
ATOM 838 N N . PRO A 1 110 ? 9.109 5.266 -0.821 1 97.12 110 PRO A N 1
ATOM 839 C CA . PRO A 1 110 ? 9.688 4.184 -0.017 1 97.12 110 PRO A CA 1
ATOM 840 C C . PRO A 1 110 ? 9.383 4.332 1.473 1 97.12 110 PRO A C 1
ATOM 842 O O . PRO A 1 110 ? 8.844 5.355 1.899 1 97.12 110 PRO A O 1
ATOM 845 N N . ARG A 1 111 ? 9.586 3.219 2.184 1 95.69 111 ARG A N 1
ATOM 846 C CA . ARG A 1 111 ? 9.32 3.232 3.617 1 95.69 111 ARG A CA 1
ATOM 847 C C . ARG A 1 111 ? 10.25 4.203 4.34 1 95.69 111 ARG A C 1
ATOM 849 O O . ARG A 1 111 ? 11.422 4.324 3.986 1 95.69 111 ARG A O 1
ATOM 856 N N . GLY A 1 112 ? 9.727 4.852 5.41 1 88.69 112 GLY A N 1
ATOM 857 C CA . GLY A 1 112 ? 10.523 5.664 6.309 1 88.69 112 GLY A CA 1
ATOM 858 C C . GLY A 1 112 ? 10.844 7.039 5.75 1 88.69 112 GLY A C 1
ATOM 859 O O . GLY A 1 112 ? 11.977 7.305 5.344 1 88.69 112 GLY A O 1
ATOM 860 N N . SER A 1 113 ? 9.953 7.863 5.695 1 91.31 113 SER A N 1
ATOM 861 C CA . SER A 1 113 ? 10.203 9.242 5.281 1 91.31 113 SER A CA 1
ATOM 862 C C . SER A 1 113 ? 11.023 9.992 6.324 1 91.31 113 SER A C 1
ATOM 864 O O . SER A 1 113 ? 10.781 9.859 7.523 1 91.31 113 SER A O 1
ATOM 866 N N . ARG A 1 114 ? 12.062 10.781 5.855 1 89.75 114 ARG A N 1
ATOM 867 C CA . ARG A 1 114 ? 12.938 11.531 6.75 1 89.75 114 ARG A CA 1
ATOM 868 C C . ARG A 1 114 ? 12.844 13.031 6.48 1 89.75 114 ARG A C 1
ATOM 870 O O . ARG A 1 114 ? 13.375 13.844 7.246 1 89.75 114 ARG A O 1
ATOM 877 N N . GLU A 1 115 ? 12.25 13.273 5.41 1 94.94 115 GLU A N 1
ATOM 878 C CA . GLU A 1 115 ? 12.172 14.672 4.992 1 94.94 115 GLU A CA 1
ATOM 879 C C . GLU A 1 115 ? 10.727 15.148 4.945 1 94.94 115 GLU A C 1
ATOM 881 O O . GLU A 1 115 ? 10.195 15.453 3.873 1 94.94 115 GLU A O 1
ATOM 886 N N . ILE A 1 116 ? 10.234 15.312 6.121 1 96.56 116 ILE A N 1
ATOM 887 C CA . ILE A 1 116 ? 8.875 15.805 6.25 1 96.56 116 ILE A CA 1
ATOM 888 C C . ILE A 1 116 ? 8.898 17.297 6.602 1 96.56 116 ILE A C 1
ATOM 890 O O . ILE A 1 116 ? 9.664 17.719 7.469 1 96.56 116 ILE A O 1
ATOM 894 N N . GLN A 1 117 ? 8.102 18.062 5.895 1 97.56 117 GLN A N 1
ATOM 895 C CA . GLN A 1 117 ? 7.965 19.484 6.199 1 97.56 117 GLN A CA 1
ATOM 896 C C . GLN A 1 117 ? 6.508 19.859 6.457 1 97.56 117 GLN A C 1
ATOM 898 O O . GLN A 1 117 ? 5.617 19.453 5.703 1 97.56 117 GLN A O 1
ATOM 903 N N . TYR A 1 118 ? 6.355 20.578 7.496 1 97.56 118 TYR A N 1
ATOM 904 C CA . TYR A 1 118 ? 5.035 21.078 7.887 1 97.56 118 TYR A CA 1
ATOM 905 C C . TYR A 1 118 ? 4.906 22.562 7.602 1 97.56 118 TYR A C 1
ATOM 907 O O . TYR A 1 118 ? 5.859 23.328 7.785 1 97.56 118 TYR A O 1
ATOM 915 N N . GLN A 1 119 ? 3.797 22.953 7.102 1 97.81 119 GLN A N 1
ATOM 916 C CA . GLN A 1 119 ? 3.463 24.375 7.02 1 97.81 119 GLN A CA 1
ATOM 917 C C . GLN A 1 119 ? 2.646 24.812 8.234 1 97.81 119 GLN A C 1
ATOM 919 O O . GLN A 1 119 ? 1.502 24.391 8.406 1 97.81 119 GLN A O 1
ATOM 924 N N . ARG A 1 120 ? 3.252 25.594 9.031 1 96.12 120 ARG A N 1
ATOM 925 C CA . ARG A 1 120 ? 2.631 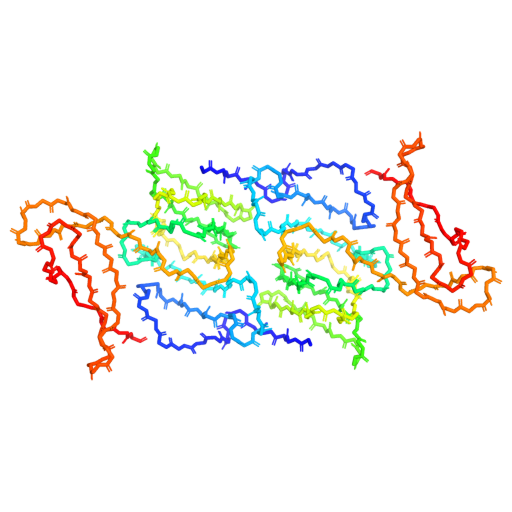26.016 10.281 1 96.12 120 ARG A CA 1
ATOM 926 C C . ARG A 1 120 ? 3.068 27.422 10.656 1 96.12 120 ARG A C 1
ATOM 928 O O . ARG A 1 120 ? 4.086 27.922 10.164 1 96.12 120 ARG A O 1
ATOM 935 N N . ASN A 1 121 ? 2.26 28.016 11.562 1 96.94 121 ASN A N 1
ATOM 936 C CA . ASN A 1 121 ? 2.639 29.328 12.086 1 96.94 121 ASN A CA 1
ATOM 937 C C . ASN A 1 121 ? 3.846 29.219 13.016 1 96.94 121 ASN A C 1
ATOM 939 O O . ASN A 1 121 ? 3.916 28.328 13.859 1 96.94 121 ASN A O 1
ATOM 943 N N . CYS A 1 122 ? 4.828 30.109 12.836 1 98.19 122 CYS A N 1
ATOM 944 C CA . CYS A 1 122 ? 5.957 30.234 13.742 1 98.19 122 CYS A CA 1
ATOM 945 C C . CYS A 1 122 ? 5.762 31.422 14.695 1 98.19 122 CYS A C 1
ATOM 947 O O . CYS A 1 122 ? 5.668 32.562 14.25 1 98.19 122 CYS A O 1
ATOM 949 N N . PRO A 1 123 ? 5.711 31.094 15.922 1 97.81 123 PRO A N 1
ATOM 950 C CA . PRO A 1 123 ? 5.48 32.188 16.875 1 97.81 123 PRO A CA 1
ATOM 951 C C . PRO A 1 123 ? 6.59 33.25 16.844 1 97.81 123 PRO A C 1
ATOM 953 O O . PRO A 1 123 ? 6.344 34.406 17.141 1 97.81 123 PRO A O 1
ATOM 956 N N . THR A 1 124 ? 7.777 32.875 16.547 1 97.94 124 THR A N 1
ATOM 957 C CA . THR A 1 124 ? 8.906 33.781 16.5 1 97.94 124 THR A CA 1
ATOM 958 C C . THR A 1 124 ? 8.859 34.656 15.242 1 97.94 124 THR A C 1
ATOM 960 O O . THR A 1 124 ? 9.008 35.875 15.297 1 97.94 124 THR A O 1
ATOM 963 N N . CYS A 1 125 ? 8.617 34.062 14.086 1 98.19 125 CYS A N 1
ATOM 964 C CA . CYS A 1 125 ? 8.57 34.781 12.812 1 98.19 125 CYS A CA 1
ATOM 965 C C . CYS A 1 125 ? 7.277 35.562 12.672 1 98.19 125 CYS A C 1
ATOM 967 O O . CYS A 1 125 ? 7.207 36.531 11.883 1 98.19 125 CYS A O 1
ATOM 969 N N . GLY A 1 126 ? 6.289 35.156 13.297 1 97.75 126 GLY A N 1
ATOM 970 C CA . GLY A 1 126 ? 5.004 35.844 13.25 1 97.75 126 GLY A CA 1
ATOM 971 C C . GLY A 1 126 ? 4.211 35.531 11.992 1 97.75 126 GLY A C 1
ATOM 972 O O . GLY A 1 126 ? 3.26 36.219 11.664 1 97.75 126 GLY A O 1
ATOM 973 N N . GLU A 1 127 ? 4.609 34.562 11.211 1 97.5 127 GLU A N 1
ATOM 974 C CA . GLU A 1 127 ? 3.951 34.156 9.984 1 97.5 127 GLU A CA 1
ATOM 975 C C . GLU A 1 127 ? 4.066 32.625 9.797 1 97.5 127 GLU A C 1
ATOM 977 O O . GLU A 1 127 ? 4.715 31.953 10.594 1 97.5 127 GLU A O 1
ATOM 982 N N . GLU A 1 128 ? 3.33 32.156 8.797 1 97.31 128 GLU A N 1
ATOM 983 C CA . GLU A 1 128 ? 3.463 30.734 8.453 1 97.31 128 GLU A CA 1
ATOM 984 C C . GLU A 1 128 ? 4.828 30.438 7.848 1 97.31 128 GLU A C 1
ATOM 986 O O . GLU A 1 128 ? 5.297 31.172 6.973 1 97.31 128 GLU A O 1
ATOM 991 N N . THR A 1 129 ? 5.43 29.391 8.312 1 98.19 129 THR A N 1
ATOM 992 C CA . THR A 1 129 ? 6.719 28.953 7.789 1 98.19 129 THR A CA 1
ATOM 993 C C . THR A 1 129 ? 6.742 27.438 7.605 1 98.19 129 THR A C 1
ATOM 995 O O . THR A 1 129 ? 5.812 26.734 8.016 1 98.19 129 THR A O 1
ATOM 998 N N . LEU A 1 130 ? 7.77 26.984 6.863 1 98.38 130 LEU A N 1
ATOM 999 C CA . LEU A 1 130 ? 8.055 25.562 6.828 1 98.38 130 LEU A CA 1
ATOM 1000 C C . LEU A 1 130 ? 8.789 25.125 8.086 1 98.38 130 LEU A C 1
ATOM 1002 O O . LEU A 1 130 ? 9.68 25.828 8.57 1 98.38 130 LEU A O 1
ATOM 1006 N N . GLN A 1 131 ? 8.297 23.984 8.609 1 98 131 GLN A N 1
ATOM 1007 C CA . GLN A 1 131 ? 8.914 23.422 9.812 1 98 131 GLN A CA 1
ATOM 1008 C C . GLN A 1 131 ? 9.258 21.953 9.625 1 98 131 GLN A C 1
ATOM 1010 O O . GLN A 1 131 ? 8.555 21.234 8.914 1 98 131 GLN A O 1
ATOM 1015 N N . GLU A 1 132 ? 10.305 21.531 10.25 1 97.25 132 GLU A N 1
ATOM 1016 C CA . GLU A 1 132 ? 10.703 20.125 10.297 1 97.25 132 GLU A CA 1
ATOM 1017 C C . GLU A 1 132 ? 10.578 19.562 11.703 1 97.25 132 GLU A C 1
ATOM 1019 O O . GLU A 1 132 ? 10.859 20.25 12.688 1 97.25 132 GLU A O 1
ATOM 1024 N N . LEU A 1 133 ? 10.172 18.359 11.719 1 92.5 133 LEU A N 1
ATOM 1025 C CA . LEU A 1 133 ? 10.023 17.734 13.031 1 92.5 133 LEU A CA 1
ATOM 1026 C C . LEU A 1 133 ? 11.273 16.922 13.391 1 92.5 133 LEU A C 1
ATOM 1028 O O . LEU A 1 133 ? 11.758 16.125 12.594 1 92.5 133 LEU A O 1
ATOM 1032 N N . GLU A 1 134 ? 11.672 17.156 14.578 1 92.06 134 GLU A N 1
ATOM 1033 C CA . GLU A 1 134 ? 12.82 16.422 15.094 1 92.06 134 GLU A CA 1
ATOM 1034 C C . GLU A 1 134 ? 12.539 15.859 16.484 1 92.06 134 GLU A C 1
ATOM 1036 O O . GLU A 1 134 ? 11.883 16.5 17.297 1 92.06 134 GLU A O 1
ATOM 1041 N N . LEU A 1 135 ? 12.953 14.672 16.625 1 89.44 135 LEU A N 1
ATOM 1042 C CA . LEU A 1 135 ? 12.812 14.062 17.953 1 89.44 135 LEU A CA 1
ATOM 1043 C C . LEU A 1 135 ? 13.945 14.5 18.875 1 89.44 135 LEU A C 1
ATOM 1045 O O . LEU A 1 135 ? 15.125 14.375 18.516 1 89.44 135 LEU A O 1
ATOM 1049 N N . ASN A 1 136 ? 13.539 15.102 19.875 1 91.62 136 ASN A N 1
ATOM 1050 C CA . ASN A 1 136 ? 14.5 15.312 20.953 1 91.62 136 ASN A CA 1
ATOM 1051 C C . ASN A 1 136 ? 14.734 14.039 21.75 1 91.62 136 ASN A C 1
ATOM 1053 O O . ASN A 1 136 ? 13.891 13.633 22.547 1 91.62 136 ASN A O 1
ATOM 1057 N N . ARG A 1 137 ? 15.805 13.406 21.547 1 89.5 137 ARG A N 1
ATOM 1058 C CA . ARG A 1 137 ? 16.094 12.078 22.094 1 89.5 137 ARG A CA 1
ATOM 1059 C C . ARG A 1 137 ? 16.188 12.117 23.609 1 89.5 137 ARG A C 1
ATOM 1061 O O . ARG A 1 137 ? 15.953 11.109 24.281 1 89.5 137 ARG A O 1
ATOM 1068 N N . GLU A 1 138 ? 16.578 13.219 24.188 1 91.81 138 GLU A N 1
ATOM 1069 C CA . GLU A 1 138 ? 16.688 13.352 25.625 1 91.81 138 GLU A CA 1
ATOM 1070 C C . GLU A 1 138 ? 15.32 13.391 26.297 1 91.81 138 GLU A C 1
ATOM 1072 O O . GLU A 1 138 ? 15.109 12.766 27.344 1 91.81 138 GLU A O 1
ATOM 1077 N N . THR A 1 139 ? 14.391 13.992 25.75 1 91.38 139 THR A N 1
ATOM 1078 C CA . THR A 1 139 ? 13.094 14.203 26.375 1 91.38 139 THR A CA 1
ATOM 1079 C C . THR A 1 139 ? 12.047 13.266 25.766 1 91.38 139 THR A C 1
ATOM 1081 O O . THR A 1 139 ? 10.977 13.07 26.344 1 91.38 139 THR A O 1
ATOM 1084 N N . GLY A 1 140 ? 12.297 12.781 24.578 1 88.56 140 GLY A N 1
ATOM 1085 C CA . GLY A 1 140 ? 11.336 11.945 23.875 1 88.56 140 GLY A CA 1
ATOM 1086 C C . GLY A 1 140 ? 10.234 12.742 23.203 1 88.56 140 GLY A C 1
ATOM 1087 O O . GLY A 1 140 ? 9.234 12.18 22.766 1 88.56 140 GLY A O 1
ATOM 1088 N N . VAL A 1 141 ? 10.484 14.047 23.203 1 91.75 141 VAL A N 1
ATOM 1089 C CA . VAL A 1 141 ? 9.484 14.953 22.656 1 91.75 141 VAL A CA 1
ATOM 1090 C C . VAL A 1 141 ? 9.875 15.359 21.23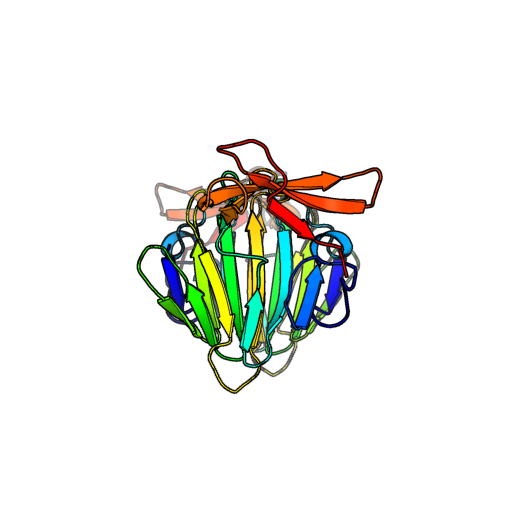4 1 91.75 141 VAL A C 1
ATOM 1092 O O . VAL A 1 141 ? 11.055 15.586 20.953 1 91.75 141 VAL A O 1
ATOM 1095 N N . PHE A 1 142 ? 8.836 15.422 20.359 1 91.62 142 PHE A N 1
ATOM 1096 C CA . PHE A 1 142 ? 9.094 15.922 19.016 1 91.62 142 PHE A CA 1
ATOM 1097 C C . PHE A 1 142 ? 9.023 17.453 18.984 1 91.62 142 PHE A C 1
ATOM 1099 O O . PHE A 1 142 ? 8.102 18.047 19.547 1 91.62 142 PHE A O 1
ATOM 1106 N N . GLU A 1 143 ? 10.031 18 18.297 1 95.31 143 GLU A N 1
ATOM 1107 C CA . GLU A 1 143 ? 10.094 19.453 18.172 1 95.31 143 GLU A CA 1
ATOM 1108 C C . GLU A 1 143 ? 9.953 19.891 16.719 1 95.31 143 GLU A C 1
ATOM 1110 O O . GLU A 1 143 ? 10.664 19.375 15.844 1 95.31 143 GLU A O 1
ATOM 1115 N N . GLY A 1 144 ? 8.969 20.734 16.484 1 96.19 144 GLY A N 1
ATOM 1116 C CA . GLY A 1 144 ? 8.898 21.391 15.188 1 96.19 144 GLY A CA 1
ATOM 1117 C C . GLY A 1 144 ? 9.836 22.578 15.062 1 96.19 144 GLY A C 1
ATOM 1118 O O . GLY A 1 144 ? 9.625 23.609 15.711 1 96.19 144 GLY A O 1
ATOM 1119 N N . ILE A 1 145 ? 10.844 22.469 14.188 1 97.75 145 ILE A N 1
ATOM 1120 C CA . ILE A 1 145 ? 11.859 23.5 14.047 1 97.75 145 ILE A CA 1
ATOM 1121 C C . ILE A 1 145 ? 11.562 24.344 12.812 1 97.75 145 ILE A C 1
ATOM 1123 O O . ILE A 1 145 ? 11.492 23.828 11.695 1 97.75 145 ILE A O 1
ATOM 1127 N N . CYS A 1 146 ? 11.414 25.656 13 1 98.44 146 CYS A N 1
ATOM 1128 C CA . CYS A 1 146 ? 11.18 26.594 11.906 1 98.44 146 CYS A CA 1
ATOM 1129 C C . CYS A 1 146 ? 12.391 26.688 10.992 1 98.44 146 CYS A C 1
ATOM 1131 O O . CYS A 1 146 ? 13.508 26.922 11.453 1 98.44 146 CYS A O 1
ATOM 1133 N N . THR A 1 147 ? 12.18 26.547 9.695 1 97.81 147 THR A N 1
ATOM 1134 C CA . THR A 1 147 ? 13.305 26.531 8.766 1 97.81 147 THR A CA 1
ATOM 1135 C C . THR A 1 147 ? 13.797 27.953 8.484 1 97.81 147 THR A C 1
ATOM 1137 O O . THR A 1 147 ? 14.883 28.141 7.934 1 97.81 147 THR A O 1
ATOM 1140 N N . GLU A 1 148 ? 13.047 28.938 8.859 1 97.94 148 GLU A N 1
ATOM 1141 C CA . GLU A 1 148 ? 13.406 30.328 8.625 1 97.94 148 GLU A CA 1
ATOM 1142 C C . GLU A 1 148 ? 14.242 30.891 9.773 1 97.94 148 GLU A C 1
ATOM 1144 O O . GLU A 1 148 ? 15.312 31.469 9.547 1 97.94 148 GLU A O 1
ATOM 1149 N N . CYS A 1 149 ? 13.836 30.734 11.023 1 98.44 149 CYS A N 1
ATOM 1150 C CA . CYS A 1 149 ? 14.5 31.391 12.141 1 98.44 149 CYS A CA 1
ATOM 1151 C C . CYS A 1 149 ? 15.258 30.375 12.992 1 98.44 149 CYS A C 1
ATOM 1153 O O . CYS A 1 149 ? 16.062 30.766 13.844 1 98.44 149 CYS A O 1
ATOM 1155 N N . GLY A 1 150 ? 14.977 29.047 12.859 1 97.88 150 GLY A N 1
ATOM 1156 C CA . GLY A 1 150 ? 15.695 28 13.562 1 97.88 150 GLY A CA 1
ATOM 1157 C C . GLY A 1 150 ? 15.141 27.719 14.945 1 97.88 150 GLY A C 1
ATOM 1158 O O . GLY A 1 150 ? 15.641 26.844 15.656 1 97.88 150 GLY A O 1
ATOM 1159 N N . GLU A 1 151 ? 14.078 28.375 15.305 1 97.81 151 GLU A N 1
ATOM 1160 C CA . GLU A 1 151 ? 13.523 28.219 16.641 1 97.81 151 GLU A CA 1
ATOM 1161 C C . GLU A 1 151 ? 12.5 27.094 16.688 1 97.81 151 GLU A C 1
ATOM 1163 O O . GLU A 1 151 ? 11.938 26.719 15.656 1 97.81 151 GLU A O 1
ATOM 1168 N N . VAL A 1 152 ? 12.32 26.531 17.922 1 97.5 152 VAL A N 1
ATOM 1169 C CA . VAL A 1 152 ? 11.273 25.547 18.125 1 97.5 152 VAL A CA 1
ATOM 1170 C C . VAL A 1 152 ? 9.906 26.219 18.078 1 97.5 152 VAL A C 1
ATOM 1172 O O . VAL A 1 152 ? 9.609 27.094 18.906 1 97.5 152 VAL A O 1
ATOM 1175 N N . ALA A 1 153 ? 9.109 25.734 17.125 1 96.31 153 ALA A N 1
ATOM 1176 C CA . ALA A 1 153 ? 7.801 26.344 16.953 1 96.31 153 ALA A CA 1
ATOM 1177 C C . ALA A 1 153 ? 6.723 25.562 17.688 1 96.31 153 ALA A C 1
ATOM 1179 O O . ALA A 1 153 ? 5.688 26.109 18.062 1 96.31 153 ALA A O 1
ATOM 1180 N N . ILE A 1 154 ? 6.91 24.312 17.875 1 94.56 154 ILE A N 1
ATOM 1181 C CA . ILE A 1 154 ? 5.934 23.469 18.562 1 94.56 154 ILE A CA 1
ATOM 1182 C C . ILE A 1 154 ? 6.637 22.281 19.203 1 94.56 154 ILE A C 1
ATOM 1184 O O . ILE A 1 154 ? 7.711 21.859 18.75 1 94.56 154 ILE A O 1
ATOM 1188 N N . GLU A 1 155 ? 6.086 21.75 20.25 1 93.69 155 GLU A N 1
ATOM 1189 C CA . GLU A 1 155 ? 6.469 20.5 20.875 1 93.69 155 GLU A CA 1
ATOM 1190 C C . GLU A 1 155 ? 5.301 19.516 20.906 1 93.69 155 GLU A C 1
ATOM 1192 O O . GLU A 1 155 ? 4.172 19.891 21.219 1 93.69 155 GLU A O 1
ATOM 1197 N N . VAL A 1 156 ? 5.645 18.344 20.438 1 90.5 156 VAL A N 1
ATOM 1198 C CA . VAL A 1 156 ? 4.59 17.328 20.359 1 90.5 156 VAL A CA 1
ATOM 1199 C C . VAL A 1 156 ? 5.012 16.078 21.109 1 90.5 156 VAL A C 1
ATOM 1201 O O . VAL A 1 156 ? 6.023 15.453 20.766 1 90.5 156 VAL A O 1
ATOM 1204 N N . GLU A 1 157 ? 4.246 15.633 22.125 1 87.62 157 GLU A N 1
ATOM 1205 C CA . GLU A 1 157 ? 4.496 14.383 22.844 1 87.62 157 GLU A CA 1
ATOM 1206 C C . GLU A 1 157 ? 3.803 13.203 22.156 1 87.62 157 GLU A C 1
ATOM 1208 O O . GLU A 1 157 ? 2.627 13.289 21.812 1 87.62 157 GLU A O 1
ATOM 1213 N N . PRO A 1 158 ? 4.586 12.18 22 1 81.5 158 PRO A N 1
ATOM 1214 C CA . PRO A 1 158 ? 3.891 10.992 21.484 1 81.5 158 PRO A CA 1
ATOM 1215 C C . PRO A 1 158 ? 2.836 10.469 22.453 1 81.5 158 PRO A C 1
ATOM 1217 O O . PRO A 1 158 ? 3 10.586 23.672 1 81.5 158 PRO A O 1
ATOM 1220 N N . SER A 1 159 ? 1.624 10.156 22.031 1 72.31 159 SER A N 1
ATOM 1221 C CA . SER A 1 159 ? 0.584 9.602 22.891 1 72.31 159 SER A CA 1
ATOM 1222 C C . SER A 1 159 ? 0.401 8.109 22.641 1 72.31 159 SER A C 1
ATOM 1224 O O . SER A 1 159 ? 0.642 7.617 21.547 1 72.31 159 SER A O 1
ATOM 1226 N N . MET B 1 1 ? -1.115 15.43 -7.551 1 94.88 1 MET B N 1
ATOM 1227 C CA . MET B 1 1 ? -2.125 14.648 -6.848 1 94.88 1 MET B CA 1
ATOM 1228 C C . MET B 1 1 ? -3.076 13.977 -7.832 1 94.88 1 MET B C 1
ATOM 1230 O O . MET B 1 1 ? -3.555 14.609 -8.773 1 94.88 1 MET B O 1
ATOM 1234 N N . GLU B 1 2 ? -3.338 12.672 -7.742 1 97.31 2 GLU B N 1
ATOM 1235 C CA . GLU B 1 2 ? -4.277 11.898 -8.555 1 97.31 2 GLU B CA 1
ATOM 1236 C C . GLU B 1 2 ? -5.254 11.125 -7.68 1 97.31 2 GLU B C 1
ATOM 1238 O O . GLU B 1 2 ? -4.867 10.57 -6.648 1 97.31 2 GLU B O 1
ATOM 1243 N N . LYS B 1 3 ? -6.473 11.148 -8.07 1 98.31 3 LYS B N 1
ATOM 1244 C CA . LYS B 1 3 ? -7.52 10.391 -7.391 1 98.31 3 LYS B CA 1
ATOM 1245 C C . LYS B 1 3 ? -8.148 9.367 -8.328 1 98.31 3 LYS B C 1
ATOM 1247 O O . LYS B 1 3 ? -8.398 9.656 -9.5 1 98.31 3 LYS B O 1
ATOM 1252 N N . VAL B 1 4 ? -8.484 8.133 -7.82 1 98.69 4 VAL B N 1
ATOM 1253 C CA . VAL B 1 4 ? -9.109 7.109 -8.656 1 98.69 4 VAL B CA 1
ATOM 1254 C C . VAL B 1 4 ? -10.219 6.41 -7.871 1 98.69 4 VAL B C 1
ATOM 1256 O O . VAL B 1 4 ? -10.258 6.48 -6.641 1 98.69 4 VAL B O 1
ATOM 1259 N N . ASP B 1 5 ? -11.141 5.871 -8.602 1 98.75 5 ASP B N 1
ATOM 1260 C CA . ASP B 1 5 ? -12.086 4.883 -8.086 1 98.75 5 ASP B CA 1
ATOM 1261 C C . ASP B 1 5 ? -11.562 3.465 -8.289 1 98.75 5 ASP B C 1
ATOM 1263 O O . ASP B 1 5 ? -11.367 3.025 -9.43 1 98.75 5 ASP B O 1
ATOM 1267 N N . LEU B 1 6 ? -11.336 2.738 -7.199 1 98.5 6 LEU B N 1
ATOM 1268 C CA . LEU B 1 6 ? -10.688 1.433 -7.25 1 98.5 6 LEU B CA 1
ATOM 1269 C C . LEU B 1 6 ? -11.43 0.498 -8.203 1 98.5 6 LEU B C 1
ATOM 1271 O O . LEU B 1 6 ? -10.828 -0.383 -8.812 1 98.5 6 LEU B O 1
ATOM 1275 N N . GLN B 1 7 ? -12.719 0.646 -8.289 1 97.69 7 GLN B N 1
ATOM 1276 C CA . GLN B 1 7 ? -13.555 -0.309 -9 1 97.69 7 GLN B CA 1
ATOM 1277 C C . GLN B 1 7 ? -13.789 0.137 -10.445 1 97.69 7 GLN B C 1
ATOM 1279 O O . GLN B 1 7 ? -14.242 -0.652 -11.273 1 97.69 7 GLN B O 1
ATOM 1284 N N . GLU B 1 8 ? -13.523 1.403 -10.75 1 96.62 8 GLU B N 1
ATOM 1285 C CA . GLU B 1 8 ? -13.898 1.948 -12.047 1 96.62 8 GLU B CA 1
ATOM 1286 C C . GLU B 1 8 ? -12.664 2.285 -12.883 1 96.62 8 GLU B C 1
ATOM 1288 O O . GLU B 1 8 ? -12.734 2.334 -14.109 1 96.62 8 GLU B O 1
ATOM 1293 N N . ASP B 1 9 ? -11.562 2.488 -12.25 1 95.88 9 ASP B N 1
ATOM 1294 C CA . ASP B 1 9 ? -10.344 2.869 -12.953 1 95.88 9 ASP B CA 1
ATOM 1295 C C . ASP B 1 9 ? -9.391 1.682 -13.078 1 95.88 9 ASP B C 1
ATOM 1297 O O . ASP B 1 9 ? -9.578 0.654 -12.422 1 95.88 9 ASP B O 1
ATOM 1301 N N . GLY B 1 1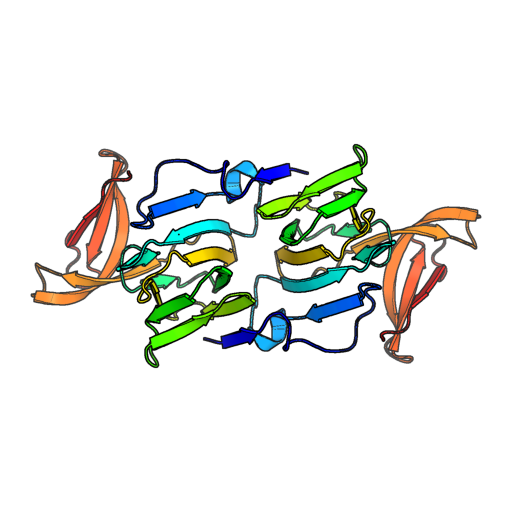0 ? -8.422 1.892 -13.961 1 94.56 10 GLY B N 1
ATOM 1302 C CA . GLY B 1 10 ? -7.312 0.954 -14.055 1 94.56 10 GLY B CA 1
ATOM 1303 C C . GLY B 1 10 ? -7.648 -0.287 -14.859 1 94.56 10 GLY B C 1
ATOM 1304 O O . GLY B 1 10 ? -6.91 -1.273 -14.828 1 94.56 10 GLY B O 1
ATOM 1305 N N . ARG B 1 11 ? -8.859 -0.219 -15.484 1 90.75 11 ARG B N 1
ATOM 1306 C CA . ARG B 1 11 ? -9.219 -1.349 -16.344 1 90.75 11 ARG B CA 1
ATOM 1307 C C . ARG B 1 11 ? -8.25 -1.475 -17.516 1 90.75 11 ARG B C 1
ATOM 1309 O O . ARG B 1 11 ? -7.789 -0.469 -18.062 1 90.75 11 ARG B O 1
ATOM 1316 N N . GLY B 1 12 ? -7.984 -2.668 -17.922 1 83.31 12 GLY B N 1
ATOM 1317 C CA . GLY B 1 12 ? -7.09 -2.955 -19.031 1 83.31 12 GLY B CA 1
ATOM 1318 C C . GLY B 1 12 ? -6.652 -4.406 -19.078 1 83.31 12 GLY B C 1
ATOM 1319 O O . GLY B 1 12 ? -7.109 -5.227 -18.281 1 83.31 12 GLY B O 1
ATOM 1320 N N . PRO B 1 13 ? -5.855 -4.656 -20.078 1 79.62 13 PRO B N 1
ATOM 1321 C CA .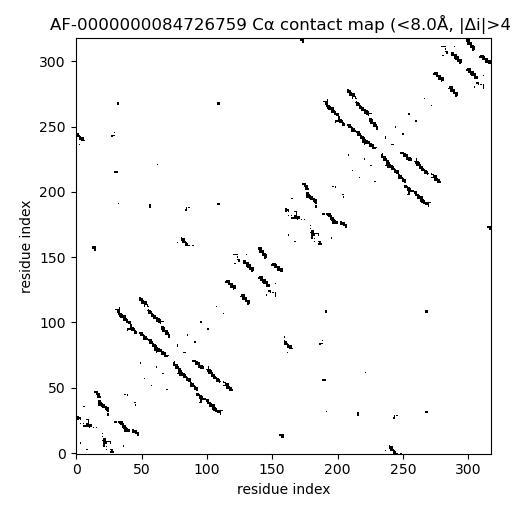 PRO B 1 13 ? -5.43 -6.051 -20.234 1 79.62 13 PRO B CA 1
ATOM 1322 C C . PRO B 1 13 ? -4.574 -6.539 -19.062 1 79.62 13 PRO B C 1
ATOM 1324 O O . PRO B 1 13 ? -3.805 -5.766 -18.5 1 79.62 13 PRO B O 1
ATOM 1327 N N . SER B 1 14 ? -4.844 -7.688 -18.641 1 84.06 14 SER B N 1
ATOM 1328 C CA . SER B 1 14 ? -4.098 -8.352 -17.562 1 84.06 14 SER B CA 1
ATOM 1329 C C . SER B 1 14 ? -3.957 -9.844 -17.844 1 84.06 14 SER B C 1
ATOM 1331 O O . SER B 1 14 ? -4.727 -10.414 -18.625 1 84.06 14 SER B O 1
ATOM 1333 N N . ILE B 1 15 ? -2.918 -10.391 -17.25 1 78.88 15 ILE B N 1
ATOM 1334 C CA . ILE B 1 15 ? -2.76 -11.836 -17.344 1 78.88 15 ILE B CA 1
ATOM 1335 C C . ILE B 1 15 ? -3.322 -12.5 -16.078 1 78.88 15 ILE B C 1
ATOM 1337 O O . ILE B 1 15 ? -3.334 -13.727 -15.977 1 78.88 15 ILE B O 1
ATOM 1341 N N . SER B 1 16 ? -3.799 -11.719 -15.195 1 83.38 16 SER B N 1
ATOM 1342 C CA . SER B 1 16 ? -4.367 -12.258 -13.969 1 83.38 16 SER B CA 1
ATOM 1343 C C . SER B 1 16 ? -5.723 -12.906 -14.219 1 83.38 16 SER B C 1
ATOM 1345 O O . SER B 1 16 ? -6.578 -12.328 -14.891 1 83.38 16 SER B O 1
ATOM 1347 N N . PRO B 1 17 ? -5.934 -14.133 -13.688 1 88.25 17 PRO B N 1
ATOM 1348 C CA . PRO B 1 17 ? -7.223 -14.805 -13.859 1 88.25 17 PRO B CA 1
ATOM 1349 C C . PRO B 1 17 ? -8.32 -14.219 -12.969 1 88.25 17 PRO B C 1
ATOM 1351 O O . PRO B 1 17 ? -9.438 -14.727 -12.953 1 88.25 17 PRO B O 1
ATOM 1354 N N . ALA B 1 18 ? -8.047 -13.203 -12.211 1 91.62 18 ALA B N 1
ATOM 1355 C CA . ALA B 1 18 ? -9.039 -12.594 -11.336 1 91.62 18 ALA B CA 1
ATOM 1356 C C . ALA B 1 18 ? -10.242 -12.086 -12.133 1 91.62 18 ALA B C 1
ATOM 1358 O O . ALA B 1 18 ? -10.094 -11.68 -13.289 1 91.62 18 ALA B O 1
ATOM 1359 N N . ASP B 1 19 ? -11.375 -12.141 -11.516 1 93.62 19 ASP B N 1
ATOM 1360 C CA . ASP B 1 19 ? -12.594 -11.688 -12.18 1 93.62 19 ASP B CA 1
ATOM 1361 C C . ASP B 1 19 ? -12.516 -10.203 -12.523 1 93.62 19 ASP B C 1
ATOM 1363 O O . ASP B 1 19 ? -12.93 -9.781 -13.602 1 93.62 19 ASP B O 1
ATOM 1367 N N . VAL B 1 20 ? -12.148 -9.477 -11.617 1 95.62 20 VAL B N 1
ATOM 1368 C CA . VAL B 1 20 ? -11.805 -8.078 -11.812 1 95.62 20 VAL B CA 1
ATOM 1369 C C . VAL B 1 20 ? -10.367 -7.824 -11.359 1 95.62 20 VAL B C 1
ATOM 1371 O O . VAL B 1 20 ? -9.961 -8.289 -10.289 1 95.62 20 VAL B O 1
ATOM 1374 N N . TYR B 1 21 ? -9.633 -7.137 -12.195 1 96.56 21 TYR B N 1
ATOM 1375 C CA . TYR B 1 21 ? -8.273 -6.738 -11.867 1 96.56 21 TYR B CA 1
ATOM 1376 C C . TYR B 1 21 ? -7.961 -5.352 -12.406 1 96.56 21 TYR B C 1
ATOM 1378 O O . TYR B 1 21 ? -7.652 -5.191 -13.594 1 96.56 21 TYR B O 1
ATOM 1386 N N . ASN B 1 22 ? -8.039 -4.363 -11.562 1 97.5 22 ASN B N 1
ATOM 1387 C CA . ASN B 1 22 ? -7.773 -2.979 -11.938 1 97.5 22 ASN B CA 1
ATOM 1388 C C . ASN B 1 22 ? -6.359 -2.553 -11.555 1 97.5 22 ASN B C 1
ATOM 1390 O O . ASN B 1 22 ? -6.012 -2.527 -10.375 1 97.5 22 ASN B O 1
ATOM 1394 N N . ARG B 1 23 ? -5.512 -2.289 -12.539 1 96.81 23 ARG B N 1
ATOM 1395 C CA . ARG B 1 23 ? -4.145 -1.823 -12.336 1 96.81 23 ARG B CA 1
ATOM 1396 C C . ARG B 1 23 ? -4.109 -0.32 -12.086 1 96.81 23 ARG B C 1
ATOM 1398 O O . ARG B 1 23 ? -4.289 0.475 -13.008 1 96.81 23 ARG B O 1
ATOM 1405 N N . LEU B 1 24 ? -3.811 0.088 -10.883 1 98.31 24 LEU B N 1
ATOM 1406 C CA . LEU B 1 24 ? -4.109 1.452 -10.461 1 98.31 24 LEU B CA 1
ATOM 1407 C C . LEU B 1 24 ? -2.836 2.285 -10.375 1 98.31 24 LEU B C 1
ATOM 1409 O O . LEU B 1 24 ? -2.898 3.5 -10.172 1 98.31 24 LEU B O 1
ATOM 1413 N N . SER B 1 25 ? -1.66 1.674 -10.586 1 98.06 25 SER B N 1
ATOM 1414 C CA . SER B 1 25 ? -0.398 2.393 -10.438 1 98.06 25 SER B CA 1
ATOM 1415 C C . SER B 1 25 ? -0.299 3.541 -11.438 1 98.06 25 SER B C 1
ATOM 1417 O O . SER B 1 25 ? 0.038 4.668 -11.062 1 98.06 25 SER B O 1
ATOM 1419 N N . LYS B 1 26 ? -0.64 3.258 -12.656 1 96.81 26 LYS B N 1
ATOM 1420 C CA . LYS B 1 26 ? -0.509 4.277 -13.688 1 96.81 26 LYS B CA 1
ATOM 1421 C C . LYS B 1 26 ? -1.512 5.41 -13.477 1 96.81 26 LYS B C 1
ATOM 1423 O O . LYS B 1 26 ? -1.13 6.578 -13.398 1 96.81 26 LYS B O 1
ATOM 1428 N N . PRO B 1 27 ? -2.789 5.094 -13.305 1 98.19 27 PRO B N 1
ATOM 1429 C CA . PRO B 1 27 ? -3.711 6.219 -13.133 1 98.19 27 PRO B CA 1
ATOM 1430 C C . PRO B 1 27 ? -3.445 7.012 -11.852 1 98.19 27 PRO B C 1
ATOM 1432 O O . PRO B 1 27 ? -3.742 8.203 -11.789 1 98.19 27 PRO B O 1
ATOM 1435 N N . LEU B 1 28 ? -2.883 6.434 -10.836 1 98.5 28 LEU B N 1
ATOM 1436 C CA . LEU B 1 28 ? -2.555 7.141 -9.609 1 98.5 28 LEU B CA 1
ATOM 1437 C C . LEU B 1 28 ? -1.201 7.836 -9.719 1 98.5 28 LEU B C 1
ATOM 1439 O O . LEU B 1 28 ? -0.875 8.703 -8.914 1 98.5 28 LEU B O 1
ATOM 1443 N N . GLY B 1 29 ? -0.44 7.391 -10.648 1 98.12 29 GLY B N 1
ATOM 1444 C CA . GLY B 1 29 ? 0.876 7.973 -10.852 1 98.12 29 GLY B CA 1
ATOM 1445 C C . GLY B 1 29 ? 1.888 7.539 -9.805 1 98.12 29 GLY B C 1
ATOM 1446 O O . GLY B 1 29 ? 2.801 8.297 -9.469 1 98.12 29 GLY B O 1
ATOM 1447 N N . THR B 1 30 ? 1.691 6.336 -9.219 1 98.31 30 THR B N 1
ATOM 1448 C CA . THR B 1 30 ? 2.66 5.879 -8.234 1 98.31 30 THR B CA 1
ATOM 1449 C C . THR B 1 30 ? 3.977 5.492 -8.898 1 98.31 30 THR B C 1
ATOM 1451 O O . THR B 1 30 ? 3.98 4.938 -10 1 98.31 30 THR B O 1
ATOM 1454 N N . GLU B 1 31 ? 5.098 5.773 -8.219 1 97.62 31 GLU B N 1
ATOM 1455 C CA . GLU B 1 31 ? 6.418 5.496 -8.781 1 97.62 31 GLU B CA 1
ATOM 1456 C C . GLU B 1 31 ? 7.16 4.449 -7.953 1 97.62 31 GLU B C 1
ATOM 1458 O O . GLU B 1 31 ? 8.016 3.73 -8.477 1 97.62 31 GLU B O 1
ATOM 1463 N N . ASP B 1 32 ? 6.824 4.324 -6.703 1 97.88 32 ASP B N 1
ATOM 1464 C CA . ASP B 1 32 ? 7.578 3.463 -5.797 1 97.88 32 ASP B CA 1
ATOM 1465 C C . ASP B 1 32 ? 6.73 2.283 -5.328 1 97.88 32 ASP B C 1
ATOM 1467 O O . ASP B 1 32 ? 7.262 1.292 -4.82 1 97.88 32 ASP B O 1
ATOM 1471 N N . LEU B 1 33 ? 5.461 2.398 -5.488 1 98.38 33 LEU B N 1
ATOM 1472 C CA . LEU B 1 33 ? 4.5 1.409 -5.008 1 98.38 33 LEU B CA 1
ATOM 1473 C C . LEU B 1 33 ? 3.607 0.924 -6.145 1 98.38 33 LEU B C 1
ATOM 1475 O O . LEU B 1 33 ? 3.051 1.733 -6.891 1 98.38 33 LEU B O 1
ATOM 1479 N N . ALA B 1 34 ? 3.572 -0.366 -6.359 1 98.31 34 ALA B N 1
ATOM 1480 C CA . ALA B 1 34 ? 2.527 -0.935 -7.207 1 98.31 34 ALA B CA 1
ATOM 1481 C C . ALA B 1 34 ? 1.233 -1.135 -6.422 1 98.31 34 ALA B C 1
ATOM 1483 O O . ALA B 1 34 ? 1.259 -1.59 -5.277 1 98.31 34 ALA B O 1
ATOM 1484 N N . ILE B 1 35 ? 0.112 -0.761 -6.961 1 98.56 35 ILE B N 1
ATOM 1485 C CA . ILE B 1 35 ? -1.181 -0.948 -6.312 1 98.56 35 ILE B CA 1
ATOM 1486 C C . ILE B 1 35 ? -2.205 -1.438 -7.332 1 98.56 35 ILE B C 1
ATOM 1488 O O . ILE B 1 35 ? -2.332 -0.868 -8.422 1 98.56 35 ILE B O 1
ATOM 1492 N N . ASN B 1 36 ? -2.902 -2.465 -7.012 1 98.19 36 ASN B N 1
ATOM 1493 C CA . ASN B 1 36 ? -3.955 -3.064 -7.824 1 98.19 36 ASN B CA 1
ATOM 1494 C C . ASN B 1 36 ? -5.168 -3.441 -6.98 1 98.19 36 ASN B C 1
ATOM 1496 O O . ASN B 1 36 ? -5.039 -3.713 -5.785 1 98.19 36 ASN B O 1
ATOM 1500 N N . TYR B 1 37 ? -6.32 -3.373 -7.59 1 98.56 37 TYR B N 1
ATOM 1501 C CA . TYR B 1 37 ? -7.578 -3.816 -6.996 1 98.56 37 TYR B CA 1
ATOM 1502 C C . TYR B 1 37 ? -8.094 -5.07 -7.688 1 98.56 37 TYR B C 1
ATOM 1504 O O . TYR B 1 37 ? -8.102 -5.148 -8.922 1 98.56 37 TYR B O 1
ATOM 1512 N N . ALA B 1 38 ? -8.5 -6.051 -6.906 1 98.44 38 ALA B N 1
ATOM 1513 C CA . ALA B 1 38 ? -9 -7.281 -7.512 1 98.44 38 ALA B CA 1
ATOM 1514 C C . ALA B 1 38 ? -10.297 -7.734 -6.844 1 98.44 38 ALA B C 1
ATOM 1516 O O . ALA B 1 38 ? -10.5 -7.5 -5.648 1 98.44 38 ALA B O 1
ATOM 1517 N N . GLU B 1 39 ? -11.148 -8.336 -7.562 1 98.31 39 GLU B N 1
ATOM 1518 C CA . GLU B 1 39 ? -12.312 -9.102 -7.113 1 98.31 39 GLU B CA 1
ATOM 1519 C C . GLU B 1 39 ? -12.219 -10.562 -7.539 1 98.31 39 GLU B C 1
ATOM 1521 O O . GLU B 1 39 ? -11.891 -10.859 -8.688 1 98.31 39 GLU B O 1
ATOM 1526 N N . LEU B 1 40 ? -12.469 -11.43 -6.613 1 98.38 40 LEU B N 1
ATOM 1527 C CA . LEU B 1 40 ? -12.414 -12.867 -6.871 1 98.38 40 LEU B CA 1
ATOM 1528 C C . LEU B 1 40 ? -13.773 -13.508 -6.633 1 98.38 40 LEU B C 1
ATOM 1530 O O . LEU B 1 40 ? -14.266 -13.531 -5.5 1 98.38 40 LEU B O 1
ATOM 1534 N N . GLU B 1 41 ? -14.359 -14.031 -7.66 1 98.19 41 GLU B N 1
ATOM 1535 C CA . GLU B 1 41 ? -15.562 -14.852 -7.496 1 98.19 41 GLU B CA 1
ATOM 1536 C C . GLU B 1 41 ? -15.234 -16.172 -6.805 1 98.19 41 GLU B C 1
ATOM 1538 O O . GLU B 1 41 ? -14.07 -16.547 -6.703 1 98.19 41 GLU B O 1
ATOM 1543 N N . PRO B 1 42 ? -16.359 -16.797 -6.27 1 98.19 42 PRO B N 1
ATOM 1544 C CA . PRO B 1 42 ? -16.094 -18.125 -5.707 1 98.19 42 PRO B CA 1
ATOM 1545 C C . PRO B 1 42 ? -15.297 -19.016 -6.656 1 98.19 42 PRO B C 1
ATOM 1547 O O . PRO B 1 42 ? -15.664 -19.156 -7.828 1 98.19 42 PRO B O 1
ATOM 1550 N N . GLY B 1 43 ? -14.203 -19.531 -6.152 1 97.62 43 GLY B N 1
ATOM 1551 C CA . GLY B 1 43 ? -13.344 -20.375 -6.965 1 97.62 43 GLY B CA 1
ATOM 1552 C C . GLY B 1 43 ? -12.297 -19.594 -7.738 1 97.62 43 GLY B C 1
ATOM 1553 O O . GLY B 1 43 ? -11.445 -20.172 -8.406 1 97.62 43 GLY B O 1
ATOM 1554 N N . GLY B 1 44 ? -12.359 -18.25 -7.594 1 97.38 44 GLY B N 1
ATOM 1555 C CA . GLY B 1 44 ? -11.438 -17.391 -8.328 1 97.38 44 GLY B CA 1
ATOM 1556 C C . GLY B 1 44 ? -10.031 -17.422 -7.758 1 97.38 44 GLY B C 1
ATOM 1557 O O . GLY B 1 44 ? -9.797 -17.953 -6.676 1 97.38 44 GLY B O 1
ATOM 1558 N N . GLN B 1 45 ? -9.094 -16.828 -8.555 1 97.06 45 GLN B N 1
ATOM 1559 C CA . GLN B 1 45 ? -7.676 -16.828 -8.219 1 97.06 45 GLN B CA 1
ATOM 1560 C C . GLN B 1 45 ? -7.023 -15.492 -8.586 1 97.06 45 GLN B C 1
ATOM 1562 O O . GLN B 1 45 ? -7.422 -14.844 -9.555 1 97.06 45 GLN B O 1
ATOM 1567 N N . LEU B 1 46 ? -6.062 -15.062 -7.75 1 96.62 46 LEU B N 1
ATOM 1568 C CA . LEU B 1 46 ? -5.191 -13.938 -8.078 1 96.62 46 LEU B CA 1
ATOM 1569 C C . LEU B 1 46 ? -3.746 -14.398 -8.242 1 96.62 46 LEU B C 1
ATOM 1571 O O . LEU B 1 46 ? -3.166 -14.969 -7.312 1 96.62 46 LEU B O 1
ATOM 1575 N N . GLY B 1 47 ? -3.18 -14.062 -9.352 1 92.56 47 GLY B N 1
ATOM 1576 C CA . GLY B 1 47 ? -1.902 -14.609 -9.773 1 92.56 47 GLY B CA 1
ATOM 1577 C C . GLY B 1 47 ? -2.047 -15.797 -10.719 1 92.56 47 GLY B C 1
ATOM 1578 O O . GLY B 1 47 ? -2.979 -16.594 -10.586 1 92.56 47 GLY B O 1
ATOM 1579 N N . LEU B 1 48 ? -1.16 -15.906 -11.656 1 90.88 48 LEU B N 1
ATOM 1580 C CA . LEU B 1 48 ? -1.204 -16.969 -12.664 1 90.88 48 LEU B CA 1
ATOM 1581 C C . LEU B 1 48 ? -0.985 -18.328 -12.023 1 90.88 48 LEU B C 1
ATOM 1583 O O . LEU B 1 48 ? -1.74 -19.266 -12.289 1 90.88 48 LEU B O 1
ATOM 1587 N N . ASP B 1 49 ? 0.043 -18.531 -11.219 1 94.94 49 ASP B N 1
ATOM 1588 C CA . ASP B 1 49 ? 0.395 -19.75 -10.5 1 94.94 49 ASP B CA 1
ATOM 1589 C C . ASP B 1 49 ? 1.181 -19.422 -9.227 1 94.94 49 ASP B C 1
ATOM 1591 O O . ASP B 1 49 ? 1.4 -18.266 -8.906 1 94.94 49 ASP B O 1
ATOM 1595 N N . TYR B 1 50 ? 1.396 -20.531 -8.461 1 97.5 50 TYR B N 1
ATOM 1596 C CA . TYR B 1 50 ? 2.242 -20.406 -7.281 1 97.5 50 TYR B CA 1
ATOM 1597 C C . TYR B 1 50 ? 3.566 -19.734 -7.621 1 97.5 50 TYR B C 1
ATOM 1599 O O . TYR B 1 50 ? 4.301 -20.203 -8.492 1 97.5 50 TYR B O 1
ATOM 1607 N N . HIS B 1 51 ? 3.824 -18.469 -6.953 1 97.94 51 HIS B N 1
ATOM 1608 C CA . HIS B 1 51 ? 4.941 -17.672 -7.438 1 97.94 51 HIS B CA 1
ATOM 1609 C C . HIS B 1 51 ? 5.594 -16.891 -6.301 1 97.94 51 HIS B C 1
ATOM 1611 O O . HIS B 1 51 ? 5.047 -16.828 -5.195 1 97.94 51 HIS B O 1
ATOM 1617 N N . ARG B 1 52 ? 6.797 -16.391 -6.586 1 97.94 52 ARG B N 1
ATOM 1618 C CA . ARG B 1 52 ? 7.5 -15.461 -5.711 1 97.94 52 ARG B CA 1
ATOM 1619 C C . ARG B 1 52 ? 8.133 -14.328 -6.516 1 97.94 52 ARG B C 1
ATOM 1621 O O . ARG B 1 52 ? 8.422 -14.492 -7.703 1 97.94 52 ARG B O 1
ATOM 1628 N N . HIS B 1 53 ? 8.133 -13.219 -5.953 1 97.75 53 HIS B N 1
ATOM 1629 C CA . HIS B 1 53 ? 8.961 -12.117 -6.426 1 97.75 53 HIS B CA 1
ATOM 1630 C C . HIS B 1 53 ? 10.305 -12.086 -5.703 1 97.75 53 HIS B C 1
ATOM 1632 O O . HIS B 1 53 ? 10.352 -12.109 -4.469 1 97.75 53 HIS B O 1
ATOM 1638 N N . ARG B 1 54 ? 11.312 -12.07 -6.414 1 97.25 54 ARG B N 1
ATOM 1639 C CA . ARG B 1 54 ? 12.625 -12.125 -5.773 1 97.25 54 ARG B CA 1
ATOM 1640 C C . ARG B 1 54 ? 13.086 -10.727 -5.355 1 97.25 54 ARG B C 1
ATOM 1642 O O . ARG B 1 54 ? 13.961 -10.586 -4.496 1 97.25 54 ARG B O 1
ATOM 1649 N N . ASP B 1 55 ? 12.531 -9.695 -5.918 1 97.5 55 ASP B N 1
ATOM 1650 C CA . ASP B 1 55 ? 13.023 -8.336 -5.762 1 97.5 55 ASP B CA 1
ATOM 1651 C C . ASP B 1 55 ? 11.93 -7.414 -5.227 1 97.5 55 ASP B C 1
ATOM 1653 O O . ASP B 1 55 ? 12.008 -6.191 -5.379 1 97.5 55 ASP B O 1
ATOM 1657 N N . GLN B 1 56 ? 10.867 -8.008 -4.707 1 97.94 56 GLN B N 1
ATOM 1658 C CA . GLN B 1 56 ? 9.719 -7.215 -4.285 1 97.94 56 GLN B CA 1
ATOM 1659 C C . GLN B 1 56 ? 9 -7.871 -3.105 1 97.94 56 GLN B C 1
ATOM 1661 O O . GLN B 1 56 ? 8.836 -9.094 -3.076 1 97.94 56 GLN B O 1
ATOM 1666 N N . GLU B 1 57 ? 8.641 -7.051 -2.105 1 98.62 57 GLU B N 1
ATOM 1667 C CA . GLU B 1 57 ? 7.656 -7.547 -1.146 1 98.62 57 GLU B CA 1
ATOM 1668 C C . GLU B 1 57 ? 6.23 -7.305 -1.641 1 98.62 57 GLU B C 1
ATOM 1670 O O . GLU B 1 57 ? 5.953 -6.285 -2.279 1 98.62 57 GLU B O 1
ATOM 1675 N N . GLU B 1 58 ? 5.406 -8.219 -1.369 1 98.5 58 GLU B N 1
ATOM 1676 C CA . GLU B 1 58 ? 3.998 -8.117 -1.739 1 98.5 58 GLU B CA 1
ATOM 1677 C C . GLU B 1 58 ? 3.102 -8.102 -0.504 1 98.5 58 GLU B C 1
ATOM 1679 O O . GLU B 1 58 ? 3.338 -8.852 0.448 1 98.5 58 GLU B O 1
ATOM 1684 N N . LEU B 1 59 ? 2.213 -7.223 -0.473 1 98.75 59 LEU B N 1
ATOM 1685 C CA . LEU B 1 59 ? 1.231 -7.082 0.597 1 98.75 59 LEU B CA 1
ATOM 1686 C C . LEU B 1 59 ? -0.188 -7.117 0.041 1 98.75 59 LEU B C 1
ATOM 1688 O O . LEU B 1 59 ? -0.473 -6.492 -0.984 1 98.75 59 LEU B O 1
ATOM 1692 N N . PHE B 1 60 ? -1.057 -7.891 0.67 1 98.94 60 PHE B N 1
ATOM 1693 C CA . PHE B 1 60 ? -2.463 -7.973 0.292 1 98.94 60 PHE B CA 1
ATOM 1694 C C . PHE B 1 60 ? -3.359 -7.543 1.447 1 98.94 60 PHE B C 1
ATOM 1696 O O . PHE B 1 60 ? -3.186 -8 2.578 1 98.94 60 PHE B O 1
ATOM 1703 N N . VAL B 1 61 ? -4.238 -6.641 1.217 1 98.94 61 VAL B N 1
ATOM 1704 C CA . VAL B 1 61 ? -5.266 -6.234 2.174 1 98.94 61 VAL B CA 1
ATOM 1705 C C . VAL B 1 61 ? -6.637 -6.695 1.69 1 98.94 61 VAL B C 1
ATOM 1707 O O . VAL B 1 61 ? -7.109 -6.262 0.638 1 98.94 61 VAL B O 1
ATOM 1710 N N . VAL B 1 62 ? -7.27 -7.559 2.473 1 98.88 62 VAL B N 1
ATOM 1711 C CA . VAL B 1 62 ? -8.602 -8.008 2.094 1 98.88 62 VAL B CA 1
ATOM 1712 C C . VAL B 1 62 ? -9.641 -6.984 2.545 1 98.88 62 VAL B C 1
ATOM 1714 O O . VAL B 1 62 ? -9.719 -6.648 3.729 1 98.88 62 VAL B O 1
ATOM 1717 N N . THR B 1 63 ? -10.391 -6.469 1.594 1 98.44 63 THR B N 1
ATOM 1718 C CA . THR B 1 63 ? -11.344 -5.402 1.887 1 98.44 63 THR B CA 1
ATOM 1719 C C . THR B 1 63 ? -12.75 -5.961 2.062 1 98.44 63 THR B C 1
ATOM 1721 O O . THR B 1 63 ? -13.617 -5.305 2.637 1 98.44 63 THR B O 1
ATOM 1724 N N . SER B 1 64 ? -13.055 -7.051 1.528 1 98.31 64 SER B N 1
ATOM 1725 C CA . SER B 1 64 ? -14.312 -7.758 1.724 1 98.31 64 SER B CA 1
ATOM 1726 C C . SER B 1 64 ? -14.141 -9.258 1.519 1 98.31 64 SER B C 1
ATOM 1728 O O . SER B 1 64 ? -13.383 -9.688 0.649 1 98.31 64 SER B O 1
ATOM 1730 N N . GLY B 1 65 ? -14.953 -10.086 2.287 1 98.38 65 GLY B N 1
ATOM 1731 C CA . GLY B 1 65 ? -14.891 -11.539 2.164 1 98.38 65 GLY B CA 1
ATOM 1732 C C . GLY B 1 65 ? -13.625 -12.133 2.746 1 98.38 65 GLY B C 1
ATOM 1733 O O . GLY B 1 65 ? -13.062 -11.586 3.697 1 98.38 65 GLY B O 1
ATOM 1734 N N . THR B 1 66 ? -13.352 -13.328 2.328 1 98.81 66 THR B N 1
ATOM 1735 C CA . THR B 1 66 ? -12.164 -14.062 2.76 1 98.81 66 THR B CA 1
ATOM 1736 C C . THR B 1 66 ? -11.367 -14.562 1.558 1 98.81 66 THR B C 1
ATOM 1738 O O . THR B 1 66 ? -11.945 -15.039 0.58 1 98.81 66 THR B O 1
ATOM 1741 N N . VAL B 1 67 ? -10.055 -14.375 1.604 1 98.88 67 VAL B N 1
ATOM 1742 C CA . VAL B 1 67 ? -9.141 -14.891 0.59 1 98.88 67 VAL B CA 1
ATOM 1743 C C . VAL B 1 67 ? -8.164 -15.875 1.229 1 98.88 67 VAL B C 1
ATOM 1745 O O . VAL B 1 67 ? -7.594 -15.602 2.283 1 98.88 67 VAL B O 1
ATOM 1748 N N . THR B 1 68 ? -8.031 -16.984 0.638 1 98.81 68 THR B N 1
ATOM 1749 C CA . THR B 1 68 ? -7.102 -18 1.112 1 98.81 68 THR B CA 1
ATOM 1750 C C . THR B 1 68 ? -5.793 -17.938 0.329 1 98.81 68 THR B C 1
ATOM 1752 O O . THR B 1 68 ? -5.797 -17.984 -0.903 1 98.81 68 THR B O 1
ATOM 1755 N N . PHE B 1 69 ? -4.664 -17.859 1.066 1 98.81 69 PHE B N 1
ATOM 1756 C CA . PHE B 1 69 ? -3.346 -17.844 0.446 1 98.81 69 PHE B CA 1
ATOM 1757 C C . PHE B 1 69 ? -2.637 -19.172 0.638 1 98.81 69 PHE B C 1
ATOM 1759 O O . PHE B 1 69 ? -2.492 -19.656 1.766 1 98.81 69 PHE B O 1
ATOM 1766 N N . GLU B 1 70 ? -2.277 -19.75 -0.495 1 98.44 70 GLU B N 1
ATOM 1767 C CA . GLU B 1 70 ? -1.314 -20.859 -0.415 1 98.44 70 GLU B CA 1
ATOM 1768 C C . GLU B 1 70 ? 0.078 -20.344 -0.062 1 98.44 70 GLU B C 1
ATOM 1770 O O . GLU B 1 70 ? 0.595 -19.438 -0.717 1 98.44 70 GLU B O 1
ATOM 1775 N N . THR B 1 71 ? 0.665 -20.859 0.98 1 98 71 THR B N 1
ATOM 1776 C CA . THR B 1 71 ? 1.995 -20.438 1.413 1 98 71 THR B CA 1
ATOM 1777 C C . THR B 1 71 ? 2.896 -21.656 1.617 1 98 71 THR B C 1
ATOM 1779 O O . THR B 1 71 ? 2.441 -22.797 1.523 1 98 71 THR B O 1
ATOM 1782 N N . GLU B 1 72 ? 4.145 -21.375 1.828 1 95.38 72 GLU B N 1
ATOM 1783 C CA . GLU B 1 72 ? 5.102 -22.453 2.076 1 95.38 72 GLU B CA 1
ATOM 1784 C C . GLU B 1 72 ? 4.773 -23.203 3.369 1 95.38 72 GLU B C 1
ATOM 1786 O O . GLU B 1 72 ? 5.086 -24.391 3.508 1 95.38 72 GLU B O 1
ATOM 1791 N N . ALA B 1 73 ? 4.078 -22.547 4.27 1 94.75 73 ALA B N 1
ATOM 1792 C CA . ALA B 1 73 ? 3.725 -23.141 5.562 1 94.75 73 ALA B CA 1
ATOM 1793 C C . ALA B 1 73 ? 2.307 -23.703 5.539 1 94.75 73 ALA B C 1
ATOM 1795 O O . ALA B 1 73 ? 1.821 -24.219 6.547 1 94.75 73 ALA B O 1
ATOM 1796 N N . GLY B 1 74 ? 1.681 -23.688 4.504 1 97.25 74 GLY B N 1
ATOM 1797 C CA . GLY B 1 74 ? 0.293 -24.109 4.383 1 97.25 74 GLY B CA 1
ATOM 1798 C C . GLY B 1 74 ? -0.647 -22.969 4.043 1 97.25 74 GLY B C 1
ATOM 1799 O O . GLY B 1 74 ? -0.211 -21.844 3.85 1 97.25 74 GLY B O 1
ATOM 1800 N N . ASP B 1 75 ? -1.928 -23.344 3.977 1 98.31 75 ASP B N 1
ATOM 1801 C CA . ASP B 1 75 ? -2.932 -22.344 3.596 1 98.31 75 ASP B CA 1
ATOM 1802 C C . ASP B 1 75 ? -3.23 -21.391 4.75 1 98.31 75 ASP B C 1
ATOM 1804 O O . ASP B 1 75 ? -3.338 -21.828 5.902 1 98.31 75 ASP B O 1
ATOM 1808 N N . VAL B 1 76 ? -3.371 -20.156 4.438 1 98.62 76 VAL B N 1
ATOM 1809 C CA . VAL B 1 76 ? -3.703 -19.125 5.414 1 98.62 76 VAL B CA 1
ATOM 1810 C C . VAL B 1 76 ? -4.926 -18.344 4.945 1 98.62 76 VAL B C 1
ATOM 1812 O O . VAL B 1 76 ? -4.918 -17.75 3.863 1 98.62 76 VAL B O 1
ATOM 1815 N N . ALA B 1 77 ? -5.961 -18.359 5.738 1 98.75 77 ALA B N 1
ATOM 1816 C CA . ALA B 1 77 ? -7.145 -17.562 5.441 1 98.75 77 ALA B CA 1
ATOM 1817 C C . ALA B 1 77 ? -6.977 -16.125 5.941 1 98.75 77 ALA B C 1
ATOM 1819 O O . ALA B 1 77 ? -6.562 -15.914 7.082 1 98.75 77 ALA B O 1
ATOM 1820 N N . VAL B 1 78 ? -7.27 -15.172 5.117 1 98.81 78 VAL B N 1
ATOM 1821 C CA . VAL B 1 78 ? -7.215 -13.75 5.445 1 98.81 78 VAL B CA 1
ATOM 1822 C C . VAL B 1 78 ? -8.578 -13.109 5.219 1 98.81 78 VAL B C 1
ATOM 1824 O O . VAL B 1 78 ? -9.102 -13.125 4.098 1 98.81 78 VAL B O 1
ATOM 1827 N N . GLY B 1 79 ? -9.164 -12.531 6.266 1 98.75 79 GLY B N 1
ATOM 1828 C CA . GLY B 1 79 ? -10.508 -11.984 6.184 1 98.75 79 GLY B CA 1
ATOM 1829 C C . GLY B 1 79 ? -10.523 -10.477 6.004 1 98.75 79 GLY B C 1
ATOM 1830 O O . GLY B 1 79 ? -9.469 -9.844 5.918 1 98.75 79 GLY B O 1
ATOM 1831 N N . GLU B 1 80 ? -11.828 -10.008 5.91 1 98.38 80 GLU B N 1
ATOM 1832 C CA . GLU B 1 80 ? -12.016 -8.562 5.781 1 98.38 80 GLU B CA 1
ATOM 1833 C C . GLU B 1 80 ? -11.242 -7.809 6.859 1 98.38 80 GLU B C 1
ATOM 1835 O O . GLU B 1 80 ? -11.242 -8.211 8.023 1 98.38 80 GLU B O 1
ATOM 1840 N N . ASN B 1 81 ? -10.469 -6.812 6.484 1 98.31 81 ASN B N 1
ATOM 1841 C CA . ASN B 1 81 ? -9.695 -5.934 7.352 1 98.31 81 ASN B CA 1
ATOM 1842 C C . ASN B 1 81 ? -8.469 -6.648 7.926 1 98.31 81 ASN B C 1
ATOM 1844 O O . ASN B 1 81 ? -8.016 -6.324 9.023 1 98.31 81 ASN B O 1
ATOM 1848 N N . GLU B 1 82 ? -8.109 -7.637 7.316 1 98.88 82 GLU B N 1
ATOM 1849 C CA . GLU B 1 82 ? -6.809 -8.234 7.602 1 98.88 82 GLU B CA 1
ATOM 1850 C C . GLU B 1 82 ? -5.859 -8.086 6.414 1 98.88 82 GLU B C 1
ATOM 1852 O O . GLU B 1 82 ? -6.305 -7.906 5.277 1 98.88 82 GLU B O 1
ATOM 1857 N N . ALA B 1 83 ? -4.582 -8.07 6.711 1 98.94 83 ALA B N 1
ATOM 1858 C CA . ALA B 1 83 ? -3.541 -7.977 5.688 1 98.94 83 ALA B CA 1
ATOM 1859 C C . ALA B 1 83 ? -2.494 -9.078 5.867 1 98.94 83 ALA B C 1
ATOM 1861 O O . ALA B 1 83 ? -2.291 -9.57 6.977 1 98.94 83 ALA B O 1
ATOM 1862 N N . ILE B 1 84 ? -1.892 -9.453 4.789 1 98.88 84 ILE B N 1
ATOM 1863 C CA . ILE B 1 84 ? -0.81 -10.43 4.801 1 98.88 84 ILE B CA 1
ATOM 1864 C C . ILE B 1 84 ? 0.338 -9.945 3.922 1 98.88 84 ILE B C 1
ATOM 1866 O O . ILE B 1 84 ? 0.109 -9.352 2.865 1 98.88 84 ILE B O 1
ATOM 1870 N N . ARG B 1 85 ? 1.551 -10.117 4.371 1 98.88 85 ARG B N 1
ATOM 1871 C CA . ARG B 1 85 ? 2.744 -9.695 3.646 1 98.88 85 ARG B CA 1
ATOM 1872 C C . ARG B 1 85 ? 3.654 -10.883 3.352 1 98.88 85 ARG B C 1
ATOM 1874 O O . ARG B 1 85 ? 3.861 -11.742 4.211 1 98.88 85 ARG B O 1
ATOM 1881 N N . PHE B 1 86 ? 4.105 -10.906 2.137 1 98.75 86 PHE B N 1
ATOM 1882 C CA . PHE B 1 86 ? 5.133 -11.852 1.711 1 98.75 86 PHE B CA 1
ATOM 1883 C C . PHE B 1 86 ? 6.43 -11.125 1.377 1 98.75 86 PHE B C 1
ATOM 1885 O O . PHE B 1 86 ? 6.445 -10.227 0.533 1 98.75 86 PHE B O 1
ATOM 1892 N N . ALA B 1 87 ? 7.52 -11.5 2.051 1 98.5 87 ALA B N 1
ATOM 1893 C CA . ALA B 1 87 ? 8.844 -10.945 1.772 1 98.5 87 ALA B CA 1
ATOM 1894 C C . ALA B 1 87 ? 9.375 -11.43 0.43 1 98.5 87 ALA B C 1
ATOM 1896 O O . ALA B 1 87 ? 8.867 -12.406 -0.127 1 98.5 87 ALA B O 1
ATOM 1897 N N . PRO B 1 88 ? 10.414 -10.688 -0.1 1 98.12 88 PRO B N 1
ATOM 1898 C CA . PRO B 1 88 ? 11.078 -11.25 -1.28 1 98.12 88 PRO B CA 1
ATOM 1899 C C . PRO B 1 88 ? 11.453 -12.719 -1.101 1 98.12 88 PRO B C 1
ATOM 1901 O O . PRO B 1 88 ? 11.891 -13.117 -0.018 1 98.12 88 PRO B O 1
ATOM 1904 N N . ASP B 1 89 ? 11.188 -13.5 -2.113 1 97.94 89 ASP B N 1
ATOM 1905 C CA . ASP B 1 89 ? 11.555 -14.914 -2.209 1 97.94 89 ASP B CA 1
ATOM 1906 C C . ASP B 1 89 ? 10.516 -15.805 -1.539 1 97.94 89 ASP B C 1
ATOM 1908 O O . ASP B 1 89 ? 10.625 -17.031 -1.574 1 97.94 89 ASP B O 1
ATOM 1912 N N . GLU B 1 90 ? 9.5 -15.273 -0.974 1 98.56 90 GLU B N 1
ATOM 1913 C CA . GLU B 1 90 ? 8.445 -16.094 -0.393 1 98.56 90 GLU B CA 1
ATOM 1914 C C . GLU B 1 90 ? 7.363 -16.422 -1.422 1 98.56 90 GLU B C 1
ATOM 1916 O O . GLU B 1 90 ? 6.863 -15.523 -2.105 1 98.56 90 GLU B O 1
ATOM 1921 N N . PHE B 1 91 ? 7.012 -17.688 -1.535 1 98.5 91 PHE B N 1
ATOM 1922 C CA . PHE B 1 91 ? 6.012 -18.141 -2.496 1 98.5 91 PHE B CA 1
ATOM 1923 C C . PHE B 1 91 ? 4.602 -17.891 -1.966 1 98.5 91 PHE B C 1
ATOM 1925 O O . PHE B 1 91 ? 4.348 -18.047 -0.77 1 98.5 91 PHE B O 1
ATOM 1932 N N . GLN B 1 92 ? 3.68 -17.578 -2.947 1 98.38 92 GLN B N 1
ATOM 1933 C CA . GLN B 1 92 ? 2.281 -17.422 -2.562 1 98.38 92 GLN B CA 1
ATOM 1934 C C . GLN B 1 92 ? 1.358 -17.562 -3.768 1 98.38 92 GLN B C 1
ATOM 1936 O O . GLN B 1 92 ? 1.794 -17.406 -4.91 1 98.38 92 GLN B O 1
ATOM 1941 N N . LEU B 1 93 ? 0.167 -17.891 -3.498 1 98.38 93 LEU B N 1
ATOM 1942 C CA . LEU B 1 93 ? -0.932 -17.859 -4.457 1 98.38 93 LEU B CA 1
ATOM 1943 C C . LEU B 1 93 ? -2.264 -17.641 -3.752 1 98.38 93 LEU B C 1
ATOM 1945 O O . LEU B 1 93 ? -2.568 -18.297 -2.758 1 98.38 93 LEU B O 1
ATOM 1949 N N . ALA B 1 94 ? -3.045 -16.719 -4.254 1 98.56 94 ALA B N 1
ATOM 1950 C CA . ALA B 1 94 ? -4.312 -16.359 -3.617 1 98.56 94 ALA B CA 1
ATOM 1951 C C . ALA B 1 94 ? -5.484 -17.047 -4.316 1 98.56 94 ALA B C 1
ATOM 1953 O O . ALA B 1 94 ? -5.527 -17.109 -5.547 1 98.56 94 ALA B O 1
ATOM 1954 N N . HIS B 1 95 ? -6.465 -17.469 -3.51 1 98.12 95 HIS B N 1
ATOM 1955 C CA . HIS B 1 95 ? -7.703 -18.062 -4 1 98.12 95 HIS B CA 1
ATOM 1956 C C . HIS B 1 95 ? -8.898 -17.641 -3.156 1 98.12 95 HIS B C 1
ATOM 1958 O O . HIS B 1 95 ? -8.75 -17.359 -1.965 1 98.12 95 HIS B O 1
ATOM 1964 N N . ASN B 1 96 ? -10.062 -17.562 -3.832 1 98.62 96 ASN B N 1
ATOM 1965 C CA . ASN B 1 96 ? -11.312 -17.484 -3.088 1 98.62 96 ASN B CA 1
ATOM 1966 C C . ASN B 1 96 ? -11.945 -18.859 -2.908 1 98.62 96 ASN B C 1
ATOM 1968 O O . ASN B 1 96 ? -12.641 -19.344 -3.803 1 98.62 96 ASN B O 1
ATOM 1972 N N . ALA B 1 97 ? -11.766 -19.422 -1.757 1 97.75 97 ALA B N 1
ATOM 1973 C CA . ALA B 1 97 ? -12.258 -20.766 -1.476 1 97.75 97 ALA B CA 1
ATOM 1974 C C . ALA B 1 97 ? -13.656 -20.719 -0.865 1 97.75 97 ALA B C 1
ATOM 1976 O O . ALA B 1 97 ? -14.211 -21.75 -0.487 1 97.75 97 ALA B O 1
ATOM 1977 N N . ASP B 1 98 ? -14.172 -19.547 -0.646 1 97.44 98 ASP B N 1
ATOM 1978 C CA . ASP B 1 98 ? -15.484 -19.375 -0.031 1 97.44 98 ASP B CA 1
ATOM 1979 C C . ASP B 1 98 ? -16.578 -19.25 -1.092 1 97.44 98 ASP B C 1
ATOM 1981 O O . ASP B 1 98 ? -16.312 -19.391 -2.285 1 97.44 98 ASP B O 1
ATOM 1985 N N . ASP B 1 99 ? -17.844 -19.062 -0.653 1 97.62 99 ASP B N 1
ATOM 1986 C CA . ASP B 1 99 ? -18.984 -19.078 -1.571 1 97.62 99 ASP B CA 1
ATOM 1987 C C . ASP B 1 99 ? -19.438 -17.656 -1.887 1 97.62 99 ASP B C 1
ATOM 1989 O O . ASP B 1 99 ? -20.422 -17.453 -2.615 1 97.62 99 ASP B O 1
ATOM 1993 N N . GLU B 1 100 ? -18.734 -16.719 -1.349 1 98 100 GLU B N 1
ATOM 1994 C CA . GLU B 1 100 ? -19.047 -15.312 -1.618 1 98 100 GLU B CA 1
ATOM 1995 C C . GLU B 1 100 ? -17.859 -14.609 -2.279 1 98 100 GLU B C 1
ATOM 1997 O O . GLU B 1 100 ? -16.719 -15 -2.09 1 98 100 GLU B O 1
ATOM 2002 N N . ARG B 1 101 ? -18.172 -13.586 -3.01 1 98.31 101 ARG B N 1
ATOM 2003 C CA . ARG B 1 101 ? -17.141 -12.773 -3.656 1 98.31 101 ARG B CA 1
ATOM 2004 C C . ARG B 1 101 ? -16.219 -12.133 -2.625 1 98.31 101 ARG B C 1
ATOM 2006 O O . ARG B 1 101 ? -16.672 -11.719 -1.553 1 98.31 101 ARG B O 1
ATOM 2013 N N . ALA B 1 102 ? -14.969 -12.102 -2.953 1 98.69 102 ALA B N 1
ATOM 2014 C CA . ALA B 1 102 ? -13.992 -11.414 -2.107 1 98.69 102 ALA B CA 1
ATOM 2015 C C . ALA B 1 102 ? -13.289 -10.305 -2.877 1 98.69 102 ALA B C 1
ATOM 2017 O O . ALA B 1 102 ? -13.117 -10.391 -4.094 1 98.69 102 ALA B O 1
ATOM 2018 N N . THR B 1 103 ? -12.938 -9.211 -2.203 1 98.75 103 THR B N 1
ATOM 2019 C CA . THR B 1 103 ? -12.18 -8.125 -2.803 1 98.75 103 THR B CA 1
ATOM 2020 C C . THR B 1 103 ? -10.914 -7.84 -2.002 1 98.75 103 THR B C 1
ATOM 2022 O O . THR B 1 103 ? -10.883 -8.047 -0.787 1 98.75 103 THR B O 1
ATOM 2025 N N . LEU B 1 104 ? -9.859 -7.43 -2.709 1 98.75 104 LEU B N 1
ATOM 2026 C CA . LEU B 1 104 ? -8.609 -7.148 -2.018 1 98.75 104 LEU B CA 1
ATOM 2027 C C . LEU B 1 104 ? -7.773 -6.133 -2.789 1 98.75 104 LEU B C 1
ATOM 2029 O O . LEU B 1 104 ? -8.008 -5.902 -3.979 1 98.75 104 LEU B O 1
ATOM 2033 N N . LEU B 1 105 ? -6.922 -5.441 -2.1 1 98.81 105 LEU B N 1
ATOM 2034 C CA . LEU B 1 105 ? -5.832 -4.648 -2.664 1 98.81 105 LEU B CA 1
ATOM 2035 C C . LEU B 1 105 ? -4.535 -5.449 -2.697 1 98.81 105 LEU B C 1
ATOM 2037 O O . LEU B 1 105 ? -4.191 -6.121 -1.723 1 98.81 105 LEU B O 1
ATOM 2041 N N . ALA B 1 106 ? -3.9 -5.473 -3.781 1 98.56 106 ALA B N 1
ATOM 2042 C CA . ALA B 1 106 ? -2.564 -6.047 -3.934 1 98.56 106 ALA B CA 1
ATOM 2043 C C . ALA B 1 106 ? -1.512 -4.953 -4.082 1 98.56 106 ALA B C 1
ATOM 2045 O O . ALA B 1 106 ? -1.585 -4.129 -4.996 1 98.56 106 ALA B O 1
ATOM 2046 N N . LEU B 1 107 ? -0.567 -4.98 -3.193 1 98.81 107 LEU B N 1
ATOM 2047 C CA . LEU B 1 107 ? 0.467 -3.953 -3.129 1 98.81 107 LEU B CA 1
ATOM 2048 C C . LEU B 1 107 ? 1.852 -4.562 -3.316 1 98.81 107 LEU B C 1
ATOM 2050 O O . LEU B 1 107 ? 2.133 -5.648 -2.799 1 98.81 107 LEU B O 1
ATOM 2054 N N . GLY B 1 108 ? 2.66 -3.949 -4.133 1 98.62 108 GLY B N 1
ATOM 2055 C CA . GLY B 1 108 ? 4.039 -4.367 -4.32 1 98.62 108 GLY B CA 1
ATOM 2056 C C . GLY B 1 108 ? 5.031 -3.227 -4.18 1 98.62 108 GLY B C 1
ATOM 2057 O O . GLY B 1 108 ? 4.844 -2.158 -4.766 1 98.62 108 GLY B O 1
ATOM 2058 N N . ALA B 1 109 ? 6.027 -3.447 -3.438 1 98.44 109 ALA B N 1
ATOM 2059 C CA . ALA B 1 109 ? 7.066 -2.438 -3.26 1 98.44 109 ALA B CA 1
ATOM 2060 C C . ALA B 1 109 ? 8.453 -3.082 -3.191 1 98.44 109 ALA B C 1
ATOM 2062 O O . ALA B 1 109 ? 8.633 -4.098 -2.518 1 98.44 109 ALA B O 1
ATOM 2063 N N . PRO B 1 110 ? 9.539 -2.543 -3.9 1 97.06 110 PRO B N 1
ATOM 2064 C CA . PRO B 1 110 ? 9.391 -1.4 -4.805 1 97.06 110 PRO B CA 1
ATOM 2065 C C . PRO B 1 110 ? 8.523 -1.721 -6.02 1 97.06 110 PRO B C 1
ATOM 2067 O O . PRO B 1 110 ? 8.156 -2.877 -6.23 1 97.06 110 PRO B O 1
ATOM 2070 N N . ARG B 1 111 ? 8.102 -0.647 -6.684 1 95.5 111 ARG B N 1
ATOM 2071 C CA . ARG B 1 111 ? 7.254 -0.828 -7.859 1 95.5 111 ARG B CA 1
ATOM 2072 C C . ARG B 1 111 ? 8.008 -1.547 -8.969 1 95.5 111 ARG B C 1
ATOM 2074 O O . ARG B 1 111 ? 9.203 -1.319 -9.164 1 95.5 111 ARG B O 1
ATOM 2081 N N . GLY B 1 112 ? 7.281 -2.383 -9.758 1 88.25 112 GLY B N 1
ATOM 2082 C CA . GLY B 1 112 ? 7.809 -2.982 -10.977 1 88.25 112 GLY B CA 1
ATOM 2083 C C . GLY B 1 112 ? 8.695 -4.188 -10.711 1 88.25 112 GLY B C 1
ATOM 2084 O O . GLY B 1 112 ? 9.898 -4.145 -10.961 1 88.25 112 GLY B O 1
ATOM 2085 N N . SER B 1 113 ? 8.18 -5.191 -10.266 1 91.12 113 SER B N 1
ATOM 2086 C CA . SER B 1 113 ? 8.945 -6.422 -10.102 1 91.12 113 SER B CA 1
ATOM 2087 C C . SER B 1 113 ? 9.359 -7 -11.445 1 91.12 113 SER B C 1
ATOM 2089 O O . SER B 1 113 ? 8.57 -7.02 -12.398 1 91.12 113 SER B O 1
ATOM 2091 N N . ARG B 1 114 ? 10.672 -7.461 -11.562 1 89.75 114 ARG B N 1
ATOM 2092 C CA . ARG B 1 114 ? 11.211 -8.016 -12.797 1 89.75 114 ARG B CA 1
ATOM 2093 C C . ARG B 1 114 ? 11.656 -9.461 -12.602 1 89.75 114 ARG B C 1
ATOM 2095 O O . ARG B 1 114 ? 11.977 -10.156 -13.57 1 89.75 114 ARG B O 1
ATOM 2102 N N . GLU B 1 115 ? 11.695 -9.773 -11.406 1 94.81 115 GLU B N 1
ATOM 2103 C CA . GLU B 1 115 ? 12.188 -11.109 -11.07 1 94.81 115 GLU B CA 1
ATOM 2104 C C . GLU B 1 115 ? 11.102 -11.961 -10.43 1 94.81 115 GLU B C 1
ATOM 2106 O O . GLU B 1 115 ? 11.188 -12.305 -9.25 1 94.81 115 GLU B O 1
ATOM 2111 N N . ILE B 1 116 ? 10.219 -12.328 -11.273 1 96.5 116 ILE B N 1
ATOM 2112 C CA . ILE B 1 116 ? 9.133 -13.188 -10.82 1 96.5 116 ILE B CA 1
ATOM 2113 C C . ILE B 1 116 ? 9.398 -14.633 -11.242 1 96.5 116 ILE B C 1
ATOM 2115 O O . ILE B 1 116 ? 9.789 -14.891 -12.383 1 96.5 116 ILE B O 1
ATOM 2119 N N . GLN B 1 117 ? 9.242 -15.539 -10.312 1 97.5 117 GLN B N 1
ATOM 2120 C CA . GLN B 1 117 ? 9.375 -16.953 -10.609 1 97.5 117 GLN B CA 1
ATOM 2121 C C . GLN B 1 117 ? 8.109 -17.719 -10.242 1 97.5 117 GLN B C 1
ATOM 2123 O O . GLN B 1 117 ? 7.562 -17.531 -9.148 1 97.5 117 GLN B O 1
ATOM 2128 N N . TYR B 1 118 ? 7.723 -18.531 -11.164 1 97.5 118 TYR B N 1
ATOM 2129 C CA . TYR B 1 118 ? 6.555 -19.375 -10.977 1 97.5 118 TYR B CA 1
ATOM 2130 C C . TYR B 1 118 ? 6.973 -20.828 -10.758 1 97.5 118 TYR B C 1
ATOM 2132 O O . TYR B 1 118 ? 7.93 -21.312 -11.375 1 97.5 118 TYR B O 1
ATOM 2140 N N . GLN B 1 119 ? 6.336 -21.469 -9.859 1 97.75 119 GLN B N 1
ATOM 2141 C CA . GLN B 1 119 ? 6.469 -22.922 -9.734 1 97.75 119 GLN B CA 1
ATOM 2142 C C . GLN B 1 119 ? 5.359 -23.641 -10.492 1 97.75 119 GLN B C 1
ATOM 2144 O O . GLN B 1 119 ? 4.188 -23.562 -10.125 1 97.75 119 GLN B O 1
ATOM 2149 N N . ARG B 1 120 ? 5.75 -24.281 -11.508 1 96.06 120 ARG B N 1
ATOM 2150 C CA . ARG B 1 120 ? 4.785 -24.938 -12.391 1 96.06 120 ARG B CA 1
ATOM 2151 C C . ARG B 1 120 ? 5.383 -26.203 -13.008 1 96.06 120 ARG B C 1
ATOM 2153 O O . ARG B 1 120 ? 6.605 -26.359 -13.047 1 96.06 120 ARG B O 1
ATOM 2160 N N . ASN B 1 121 ? 4.461 -27.047 -13.516 1 96.88 121 ASN B N 1
ATOM 2161 C CA . ASN B 1 121 ? 4.914 -28.234 -14.242 1 96.88 121 ASN B CA 1
ATOM 2162 C C . ASN B 1 121 ? 5.523 -27.859 -15.594 1 96.88 121 ASN B C 1
ATOM 2164 O O . ASN B 1 121 ? 4.977 -27.031 -16.312 1 96.88 121 ASN B O 1
ATOM 2168 N N . CYS B 1 122 ? 6.684 -28.438 -15.906 1 98.19 122 CYS B N 1
ATOM 2169 C CA . CYS B 1 122 ? 7.297 -28.297 -17.219 1 98.19 122 CYS B CA 1
ATOM 2170 C C . CYS B 1 122 ? 7.043 -29.547 -18.062 1 98.19 122 CYS B C 1
ATOM 2172 O O . CYS B 1 122 ? 7.469 -30.641 -17.703 1 98.19 122 CYS B O 1
ATOM 2174 N N . PRO B 1 123 ? 6.367 -29.344 -19.141 1 97.81 123 PRO B N 1
ATOM 2175 C CA . PRO B 1 123 ? 6.055 -30.516 -19.953 1 97.81 123 PRO B CA 1
ATOM 2176 C C . PRO B 1 123 ? 7.309 -31.219 -20.484 1 97.81 123 PRO B C 1
ATOM 2178 O O . PRO B 1 123 ? 7.285 -32.438 -20.719 1 97.81 123 PRO B O 1
ATOM 2181 N N . THR B 1 124 ? 8.352 -30.516 -20.719 1 97.94 124 THR B N 1
ATOM 2182 C CA . THR B 1 124 ? 9.594 -31.078 -21.219 1 97.94 124 THR B CA 1
ATOM 2183 C C . THR B 1 124 ? 10.328 -31.844 -20.125 1 97.94 124 THR B C 1
ATOM 2185 O O . THR B 1 124 ? 10.773 -32.969 -20.328 1 97.94 124 THR B O 1
ATOM 2188 N N . CYS B 1 125 ? 10.469 -31.297 -18.938 1 98.25 125 CYS B N 1
ATOM 2189 C CA . CYS B 1 125 ? 11.172 -31.906 -17.828 1 98.25 125 CYS B CA 1
ATOM 2190 C C . CYS B 1 125 ? 10.344 -33 -17.188 1 98.25 125 CYS B C 1
ATOM 2192 O O . CYS B 1 125 ? 10.875 -33.875 -16.516 1 98.25 125 CYS B O 1
ATOM 2194 N N . GLY B 1 126 ? 9.117 -32.938 -17.281 1 97.75 126 GLY B N 1
ATOM 2195 C CA . GLY B 1 126 ? 8.211 -33.906 -16.734 1 97.75 126 GLY B CA 1
ATOM 2196 C C . GLY B 1 126 ? 7.988 -33.75 -15.234 1 97.75 126 GLY B C 1
ATOM 2197 O O . GLY B 1 126 ? 7.508 -34.688 -14.57 1 97.75 126 GLY B O 1
ATOM 2198 N N . GLU B 1 127 ? 8.398 -32.688 -14.641 1 97.5 127 GLU B N 1
ATOM 2199 C CA . GLU B 1 127 ? 8.242 -32.375 -13.227 1 97.5 127 GLU B CA 1
ATOM 2200 C C . GLU B 1 127 ? 8.023 -30.891 -13.008 1 97.5 127 GLU B C 1
ATOM 2202 O O . GLU B 1 127 ? 8.055 -30.109 -13.961 1 97.5 127 GLU B O 1
ATOM 2207 N N . GLU B 1 128 ? 7.688 -30.562 -11.75 1 97.31 128 GLU B N 1
ATOM 2208 C CA . GLU B 1 128 ? 7.566 -29.141 -11.414 1 97.31 128 GLU B CA 1
ATOM 2209 C C . GLU B 1 128 ? 8.93 -28.453 -11.438 1 97.31 128 GLU B C 1
ATOM 2211 O O . GLU B 1 128 ? 9.906 -28.984 -10.914 1 97.31 128 GLU B O 1
ATOM 2216 N N . THR B 1 129 ? 8.953 -27.297 -12.047 1 98.19 129 THR B N 1
ATOM 2217 C CA . THR B 1 129 ? 10.172 -26.5 -12.109 1 98.19 129 THR B CA 1
ATOM 2218 C C . THR B 1 129 ? 9.867 -25.031 -11.859 1 98.19 129 THR B C 1
ATOM 2220 O O . THR B 1 129 ? 8.703 -24.641 -11.773 1 98.19 129 THR B O 1
ATOM 2223 N N . LEU B 1 130 ? 10.945 -24.281 -11.617 1 98.38 130 LEU B N 1
ATOM 2224 C CA . LEU B 1 130 ? 10.812 -22.828 -11.617 1 98.38 130 LEU B CA 1
ATOM 2225 C C . LEU B 1 130 ? 10.789 -22.281 -13.039 1 98.38 130 LEU B C 1
ATOM 2227 O O . LEU B 1 130 ? 11.531 -22.75 -13.906 1 98.38 130 LEU B O 1
ATOM 2231 N N . GLN B 1 131 ? 9.844 -21.344 -13.227 1 98 131 GLN B N 1
ATOM 2232 C CA . GLN B 1 131 ? 9.703 -20.719 -14.539 1 98 131 GLN B CA 1
ATOM 2233 C C . GLN B 1 131 ? 9.688 -19.203 -14.422 1 98 131 GLN B C 1
ATOM 2235 O O . GLN B 1 131 ? 9.195 -18.656 -13.438 1 98 131 GLN B O 1
ATOM 2240 N N . GLU B 1 132 ? 10.211 -18.562 -15.406 1 97.19 132 GLU B N 1
ATOM 2241 C CA . GLU B 1 132 ? 10.156 -17.109 -15.531 1 97.19 132 GLU B CA 1
ATOM 2242 C C . GLU B 1 132 ? 9.289 -16.688 -16.703 1 97.19 132 GLU B C 1
ATOM 2244 O O . GLU B 1 132 ? 9.289 -17.328 -17.75 1 97.19 132 GLU B O 1
ATOM 2249 N N . LEU B 1 133 ? 8.578 -15.641 -16.453 1 92.31 133 LEU B N 1
ATOM 2250 C CA . LEU B 1 133 ? 7.707 -15.164 -17.516 1 92.31 133 LEU B CA 1
ATOM 2251 C C . LEU B 1 133 ? 8.398 -14.07 -18.328 1 92.31 133 LEU B C 1
ATOM 2253 O O . LEU B 1 133 ? 8.938 -13.117 -17.766 1 92.31 133 LEU B O 1
ATOM 2257 N N . GLU B 1 134 ? 8.305 -14.258 -19.578 1 91.81 134 GLU B N 1
ATOM 2258 C CA . GLU B 1 134 ? 8.875 -13.273 -20.5 1 91.81 134 GLU B CA 1
ATOM 2259 C C . GLU B 1 134 ? 7.875 -12.891 -21.578 1 91.81 134 GLU B C 1
ATOM 2261 O O . GLU B 1 134 ? 7.133 -13.75 -22.078 1 91.81 134 GLU B O 1
ATOM 2266 N N . LEU B 1 135 ? 7.832 -11.656 -21.828 1 89.12 135 LEU B N 1
ATOM 2267 C CA . LEU B 1 135 ? 6.98 -11.188 -22.906 1 89.12 135 LEU B CA 1
ATOM 2268 C C . LEU B 1 135 ? 7.676 -11.359 -24.266 1 89.12 135 LEU B C 1
ATOM 2270 O O . LEU B 1 135 ? 8.805 -10.898 -24.438 1 89.12 135 LEU B O 1
ATOM 2274 N N . ASN B 1 136 ? 7.055 -12.102 -25.016 1 91.44 136 ASN B N 1
ATOM 2275 C CA . ASN B 1 136 ? 7.477 -12.109 -26.422 1 91.44 136 ASN B CA 1
ATOM 2276 C C . ASN B 1 136 ? 6.984 -10.875 -27.156 1 91.44 136 ASN B C 1
ATOM 2278 O O . ASN B 1 136 ? 5.801 -10.766 -27.484 1 91.44 136 ASN B O 1
ATOM 2282 N N . ARG B 1 137 ? 7.816 -9.961 -27.406 1 89.31 137 ARG B N 1
ATOM 2283 C CA . ARG B 1 137 ? 7.473 -8.641 -27.938 1 89.31 137 ARG B CA 1
ATOM 2284 C C . ARG B 1 137 ? 6.914 -8.758 -29.359 1 89.31 137 ARG B C 1
ATOM 2286 O O . ARG B 1 137 ? 6.148 -7.895 -29.797 1 89.31 137 ARG B O 1
ATOM 2293 N N . GLU B 1 138 ? 7.297 -9.727 -30.094 1 91.75 138 GLU B N 1
ATOM 2294 C CA . GLU B 1 138 ? 6.82 -9.922 -31.469 1 91.75 138 GLU B CA 1
ATOM 2295 C C . GLU B 1 138 ? 5.367 -10.383 -31.484 1 91.75 138 GLU B C 1
ATOM 2297 O O . GLU B 1 138 ? 4.566 -9.906 -32.281 1 91.75 138 GLU B O 1
ATOM 2302 N N . THR B 1 139 ? 4.977 -11.18 -30.641 1 91.25 139 THR B N 1
ATOM 2303 C CA . THR B 1 139 ? 3.646 -11.781 -30.641 1 91.25 139 THR B CA 1
ATOM 2304 C C . THR B 1 139 ? 2.752 -11.125 -29.594 1 91.25 139 THR B C 1
ATOM 2306 O O . THR B 1 139 ? 1.527 -11.266 -29.641 1 91.25 139 THR B O 1
ATOM 2309 N N . GLY B 1 140 ? 3.332 -10.523 -28.609 1 88.25 140 GLY B N 1
ATOM 2310 C CA . GLY B 1 140 ? 2.574 -9.938 -27.516 1 88.25 140 GLY B CA 1
ATOM 2311 C C . GLY B 1 140 ? 2.135 -10.969 -26.484 1 88.25 140 GLY B C 1
ATOM 2312 O O . GLY B 1 140 ? 1.312 -10.664 -25.609 1 88.25 140 GLY B O 1
ATOM 2313 N N . VAL B 1 141 ? 2.709 -12.141 -26.672 1 91.62 141 VAL B N 1
ATOM 2314 C CA . VAL B 1 141 ? 2.33 -13.242 -25.797 1 91.62 141 VAL B CA 1
ATOM 2315 C C . VAL B 1 141 ? 3.391 -13.43 -24.703 1 91.62 141 VAL B C 1
ATOM 2317 O O . VAL B 1 141 ? 4.586 -13.312 -24.969 1 91.62 141 VAL B O 1
ATOM 2320 N N . PHE B 1 142 ? 2.896 -13.727 -23.469 1 91.44 142 PHE B N 1
ATOM 2321 C CA . PHE B 1 142 ? 3.832 -14.055 -22.406 1 91.44 142 PHE B CA 1
ATOM 2322 C C . PHE B 1 142 ? 4.203 -15.531 -22.438 1 91.44 142 PHE B C 1
ATOM 2324 O O . PHE B 1 142 ? 3.33 -16.391 -22.594 1 91.44 142 PHE B O 1
ATOM 2331 N N . GLU B 1 143 ? 5.516 -15.75 -22.297 1 95.19 143 GLU B N 1
ATOM 2332 C CA . GLU B 1 143 ? 6.02 -17.109 -22.297 1 95.19 143 GLU B CA 1
ATOM 2333 C C . GLU B 1 143 ? 6.652 -17.469 -20.953 1 95.19 143 GLU B C 1
ATOM 2335 O O . GLU B 1 143 ? 7.496 -16.734 -20.453 1 95.19 143 GLU B O 1
ATOM 2340 N N . GLY B 1 144 ? 6.137 -18.547 -20.375 1 96.06 144 GLY B N 1
ATOM 2341 C CA . GLY B 1 144 ? 6.816 -19.109 -19.219 1 96.06 144 GLY B CA 1
ATOM 2342 C C . GLY B 1 144 ? 7.996 -19.984 -19.594 1 96.06 144 GLY B C 1
ATOM 2343 O O . GLY B 1 144 ? 7.82 -21.078 -20.156 1 96.06 144 GLY B O 1
ATOM 2344 N N . ILE B 1 145 ? 9.219 -19.547 -19.25 1 97.75 145 ILE B N 1
ATOM 2345 C CA . ILE B 1 145 ? 10.43 -20.25 -19.625 1 97.75 145 ILE B CA 1
ATOM 2346 C C . ILE B 1 145 ? 10.945 -21.062 -18.438 1 97.75 145 ILE B C 1
ATOM 2348 O O . ILE B 1 145 ? 11.227 -20.516 -17.375 1 97.75 145 ILE B O 1
ATOM 2352 N N . CYS B 1 146 ? 11.078 -22.391 -18.625 1 98.44 146 CYS B N 1
ATOM 2353 C CA . CYS B 1 146 ? 11.602 -23.281 -17.609 1 98.44 146 CYS B CA 1
ATOM 2354 C C . CYS B 1 146 ? 13.062 -22.984 -17.312 1 98.44 146 CYS B C 1
ATOM 2356 O O . CYS B 1 146 ? 13.891 -22.938 -18.219 1 98.44 146 CYS B O 1
ATOM 2358 N N . THR B 1 147 ? 13.398 -22.828 -16.047 1 97.75 147 THR B N 1
ATOM 2359 C CA . THR B 1 147 ? 14.766 -22.453 -15.695 1 97.75 147 THR B CA 1
ATOM 2360 C C . THR B 1 147 ? 15.695 -23.656 -15.734 1 97.75 147 THR B C 1
ATOM 2362 O O . THR B 1 147 ? 16.922 -23.516 -15.727 1 97.75 147 THR B O 1
ATOM 2365 N N . GLU B 1 148 ? 15.156 -24.844 -15.805 1 97.94 148 GLU B N 1
ATOM 2366 C CA . GLU B 1 148 ? 15.945 -26.078 -15.844 1 97.94 148 GLU B CA 1
ATOM 2367 C C . GLU B 1 148 ? 16.328 -26.453 -17.266 1 97.94 148 GLU B C 1
ATOM 2369 O O . GLU B 1 148 ? 17.5 -26.703 -17.562 1 97.94 148 GLU B O 1
ATOM 2374 N N . CYS B 1 149 ? 15.398 -26.484 -18.203 1 98.44 149 CYS B N 1
ATOM 2375 C CA . CYS B 1 149 ? 15.664 -27 -19.531 1 98.44 149 CYS B CA 1
ATOM 2376 C C . CYS B 1 149 ? 15.68 -25.875 -20.562 1 98.44 149 CYS B C 1
ATOM 2378 O O . CYS B 1 149 ? 16.109 -26.078 -21.703 1 98.44 149 CYS B O 1
ATOM 2380 N N . GLY B 1 150 ? 15.133 -24.672 -20.234 1 97.88 150 GLY B N 1
ATOM 2381 C CA . GLY B 1 150 ? 15.172 -23.516 -21.125 1 97.88 150 GLY B CA 1
ATOM 2382 C C . GLY B 1 150 ? 14.023 -23.484 -22.109 1 97.88 150 GLY B C 1
ATOM 2383 O O . GLY B 1 150 ? 13.906 -22.547 -22.906 1 97.88 150 GLY B O 1
ATOM 2384 N N . GLU B 1 151 ? 13.125 -24.406 -22.016 1 97.81 151 GLU B N 1
ATOM 2385 C CA . GLU B 1 151 ? 12.031 -24.5 -22.969 1 97.81 151 GLU B CA 1
ATOM 2386 C C . GLU B 1 151 ? 10.82 -23.688 -22.5 1 97.81 151 GLU B C 1
ATOM 2388 O O . GLU B 1 151 ? 10.68 -23.422 -21.297 1 97.81 151 GLU B O 1
ATOM 2393 N N . VAL B 1 152 ? 10 -23.281 -23.5 1 97.5 152 VAL B N 1
ATOM 2394 C CA . VAL B 1 152 ? 8.734 -22.625 -23.172 1 97.5 152 VAL B CA 1
ATOM 2395 C C . VAL B 1 152 ? 7.758 -23.641 -22.578 1 97.5 152 VAL B C 1
ATOM 2397 O O . VAL B 1 152 ? 7.395 -24.609 -23.25 1 97.5 152 VAL B O 1
ATOM 2400 N N . ALA B 1 153 ? 7.359 -23.328 -21.344 1 96.19 153 ALA B N 1
ATOM 2401 C CA . ALA B 1 153 ? 6.477 -24.266 -20.656 1 96.19 153 ALA B CA 1
ATOM 2402 C C . ALA B 1 153 ? 5.016 -23.859 -20.797 1 96.19 153 ALA B C 1
ATOM 2404 O O . ALA B 1 153 ? 4.117 -24.688 -20.734 1 96.19 153 ALA B O 1
ATOM 2405 N N . ILE B 1 154 ? 4.754 -22.625 -20.969 1 94.44 154 ILE B N 1
ATOM 2406 C CA . ILE B 1 154 ? 3.389 -22.125 -21.109 1 94.44 154 ILE B CA 1
ATOM 2407 C C . ILE B 1 154 ? 3.389 -20.828 -21.906 1 94.44 154 ILE B C 1
ATOM 2409 O O . ILE B 1 154 ? 4.391 -20.109 -21.938 1 94.44 154 ILE B O 1
ATOM 2413 N N . GLU B 1 155 ? 2.316 -20.547 -22.578 1 93.56 155 GLU B N 1
ATOM 2414 C CA . GLU B 1 155 ? 2.031 -19.281 -23.234 1 93.56 155 GLU B CA 1
ATOM 2415 C C . GLU B 1 155 ? 0.746 -18.656 -22.688 1 93.56 155 GLU B C 1
ATOM 2417 O O . GLU B 1 155 ? -0.258 -19.344 -22.516 1 93.56 155 GLU B O 1
ATOM 2422 N N . VAL B 1 156 ? 0.917 -17.406 -22.359 1 90.19 156 VAL B N 1
ATOM 2423 C CA . VAL B 1 156 ? -0.23 -16.734 -21.766 1 90.19 156 VAL B CA 1
ATOM 2424 C C . VAL B 1 156 ? -0.533 -15.445 -22.531 1 90.19 156 VAL B C 1
ATOM 2426 O O . VAL B 1 156 ? 0.314 -14.555 -22.625 1 90.19 156 VAL B O 1
ATOM 2429 N N . GLU B 1 157 ? -1.749 -15.289 -23.078 1 87.31 157 GLU B N 1
ATOM 2430 C CA . GLU B 1 157 ? -2.188 -14.07 -23.75 1 87.31 157 GLU B CA 1
ATOM 2431 C C . GLU B 1 157 ? -2.809 -13.086 -22.75 1 87.31 157 GLU B C 1
ATOM 2433 O O . GLU B 1 157 ? -3.637 -13.477 -21.938 1 87.31 157 GLU B O 1
ATOM 2438 N N . PRO B 1 158 ? -2.35 -11.883 -22.891 1 80.75 158 PRO B N 1
ATOM 2439 C CA . PRO B 1 158 ? -3.049 -10.906 -22.047 1 80.75 158 PRO B CA 1
ATOM 2440 C C . PRO B 1 158 ? -4.523 -10.758 -22.422 1 80.75 158 PRO B C 1
ATOM 2442 O O . PRO B 1 158 ? -4.887 -10.898 -23.578 1 80.75 158 PRO B O 1
ATOM 2445 N N . SER B 1 159 ? -5.488 -10.766 -21.484 1 71.5 159 SER B N 1
ATOM 2446 C CA . SER B 1 159 ? -6.906 -10.57 -21.766 1 71.5 159 SER B CA 1
ATOM 2447 C C . SER B 1 159 ? -7.344 -9.141 -21.422 1 71.5 159 SER B C 1
ATOM 2449 O O . SER B 1 159 ? -6.77 -8.508 -20.531 1 71.5 159 SER B O 1
#

pLDDT: mean 96.08, std 4.37, range [71.5, 98.94]

Radius of gyration: 21.52 Å; Cα contacts (8 Å, |Δi|>4): 932; chains: 2; bounding box: 38×70×58 Å

Foldseek 3Di:
DADDDQQPAQDDWDLFQFPDKRFCCVRRVPQFKTKIKTKHAAFGWGDPAWKFFQPKKKKKAWQAAWKWKQWPVGIDIAHHGGMDIDDHPTIIIITRNDRGMTMMMMMMGRPDGDGMWHFDAAPVVRGTAIWDWDQDPVVRWIFTAGPPPRDTRDITHTD/DADDDQQPAQDDWDLFQFPDKRFCCVRRVPQFKTKIKTKHAAFGWGDPAWKFFQPKKKKKAWQAAWKWKQWPVGIDIAHHGGMDIDDHPTIIIITRNDRGMTMMMMMMGRPDGQGMWHFDAAPVVRGTAIWDWDQDPVVRWIFTAGPPPRDTRDITHTD

Solvent-accessible surface area (backbone atoms only — not comparable to full-atom values): 15803 Å² total; per-residue (Å²): 116,27,70,48,42,51,88,75,38,34,69,60,73,40,69,53,66,28,74,38,59,15,49,36,23,69,74,37,62,51,78,36,40,32,40,31,29,37,32,23,41,56,74,22,31,48,52,82,52,45,25,24,32,58,70,22,32,39,37,37,37,24,72,33,47,44,40,34,31,43,39,89,88,43,76,44,80,37,38,53,52,17,34,40,25,34,48,52,62,42,50,38,32,39,30,17,83,46,90,51,60,20,31,34,39,43,34,30,23,49,38,78,72,84,46,49,39,32,56,42,70,27,77,85,79,71,41,76,37,51,24,35,73,41,73,37,80,89,77,62,32,30,30,28,30,29,73,84,82,66,46,78,50,45,76,46,66,62,78,116,29,70,47,42,51,88,75,38,33,70,60,74,39,68,51,65,28,74,37,58,15,50,36,23,70,74,36,61,50,80,37,39,33,40,30,32,37,33,21,43,56,72,23,30,49,52,82,54,45,23,24,33,60,69,22,31,38,36,39,37,23,71,34,46,44,40,33,30,44,38,90,88,43,76,43,80,38,38,53,52,18,34,40,26,33,48,52,64,42,50,38,33,40,30,17,84,46,91,51,62,19,32,32,39,44,34,30,22,48,37,79,72,85,46,50,38,31,57,42,68,26,77,87,79,70,42,73,38,51,23,36,73,40,74,38,81,90,78,62,33,30,32,30,31,28,72,84,81,66,43,78,50,44,78,45,65,62,80

Sequence (318 aa):
MEKVDLQEDGRGPSISPADVYNRLSKPLGTEDLAINYAELEPGGQLGLDYHRHRDQEELFVVTSGTVTFETEAGDVAVGENEAIRFAPDEFQLAHNADDERATLLALGAPRGSREIQYQRNCPTCGEETLQELELNRETGVFEGICTECGEVAIEVEPSMEKVDLQEDGRGPSISPADVYNRLSKPLGTEDLAINYAELEPGGQLGLDYHRHRDQEELFVVTSGTVTFETEAGDVAVGENEAIRFAPDEFQLAHNADDERATLLALGAPRGSREIQYQRNCPTCGEETLQELELNRETGVFEGICTECGEVAIEVEPS